Protein 6T4D (pdb70)

Nearest PDB structures (foldseek):
  6t4d-assembly1_A-2  TM=1.005E+00  e=4.559E-39  Plasmodium falciparum
  6t69-assembly1_A-2  TM=9.696E-01  e=1.736E-29  Toxoplasma gondii VEG
  6t68-assembly1_B  TM=9.411E-01  e=2.644E-23  Trypanosoma brucei
  8x2u-assembly1_N  TM=9.219E-01  e=6.593E-15  Mus musculus
  8j07-assembly1_d  TM=7.999E-01  e=2.356E-16  Homo sapiens

Solvent-accessible surface area: 11412 Å² total; per-residue (Å²): 120,98,53,27,114,27,75,139,82,118,57,100,31,62,32,144,3,24,38,66,53,87,108,21,3,45,0,90,3,36,10,55,81,26,75,14,40,35,127,8,36,25,72,68,138,97,48,31,82,0,72,10,75,7,91,73,62,52,8,19,17,96,1,35,9,44,74,98,100,53,31,58,1,68,0,110,20,77,60,64,94,15,36,18,92,5,31,21,43,73,66,189,40,37,76,0,61,0,63,11,102,121,53,82,8,38,20,73,0,29,14,67,82,66,73,41,33,81,6,90,9,83,11,108,96,56,95,4,16,15,117,1,55,21,80,55,102,93,35,22,74,0,51,2,71,18,79,67,67,83,37,34,26,124,7,48,40,39,24,144,151,85,29,26,69,5,49,13,73,2,76,136,57,133,57,68,17,112,2,26,32,38,73,124,100,59,126,109,48,80,0,73,8,67,53,28,126,60,112,123,86,139

Structure (mmCIF, N/CA/C/O backbone):
data_6T4D
#
_entry.id   6T4D
#
_cell.length_a   57.327
_cell.length_b   79.175
_cell.length_c   94.417
_cell.angle_alpha   90.000
_cell.angle_beta   90.000
_cell.angle_gamma   90.000
#
_symmetry.space_group_name_H-M   'C 2 2 21'
#
loop_
_entity.id
_entity.type
_entity.pdbx_description
1 polymer Morn1
2 non-polymer 'ZINC ION'
3 water water
#
loop_
_atom_site.group_PDB
_atom_site.id
_atom_site.type_symbol
_atom_site.label_atom_id
_atom_site.label_alt_id
_atom_site.label_comp_id
_atom_site.label_asym_id
_atom_site.label_entity_id
_atom_site.label_seq_id
_atom_site.pdbx_PDB_ins_code
_atom_site.Cartn_x
_atom_site.Cartn_y
_atom_site.Cartn_z
_atom_site.occupancy
_atom_site.B_iso_or_equiv
_atom_site.auth_seq_id
_atom_site.auth_comp_id
_atom_site.auth_asym_id
_atom_site.auth_atom_id
_atom_site.pdbx_PDB_model_num
ATOM 1 N N . ALA A 1 1 ? -22.29250 58.87341 31.44459 1.000 75.38246 148 ALA A N 1
ATOM 2 C CA . ALA A 1 1 ? -21.76835 58.38401 30.17494 1.000 88.00776 148 ALA A CA 1
ATOM 3 C C . ALA A 1 1 ? -21.49359 59.54456 29.22902 1.000 97.26160 148 ALA A C 1
ATOM 4 O O . ALA A 1 1 ? -22.41022 60.06447 28.59016 1.000 88.37912 148 ALA A O 1
ATOM 6 N N . GLU A 1 2 ? -20.21885 59.92719 29.14302 1.000 102.63782 149 GLU A N 1
ATOM 7 C CA . GLU A 1 2 ? -19.78439 61.12875 28.42704 1.000 102.53144 149 GLU A CA 1
ATOM 8 C C . GLU A 1 2 ? -20.66821 62.32617 28.76574 1.000 93.53524 149 GLU A C 1
ATOM 9 O O . GLU A 1 2 ? -21.10405 63.07783 27.89170 1.000 84.68825 149 GLU A O 1
ATOM 15 N N . THR A 1 3 ? -20.92817 62.50122 30.05857 1.000 102.08586 150 THR A N 1
ATOM 16 C CA . THR A 1 3 ? -21.59883 63.67863 30.57994 1.000 104.71481 150 THR A CA 1
ATOM 17 C C . THR A 1 3 ? -20.56733 64.61685 31.20273 1.000 105.46364 150 THR A C 1
ATOM 18 O O . THR A 1 3 ? -19.36887 64.32921 31.24155 1.000 88.36392 150 THR A O 1
ATOM 22 N N . TYR A 1 4 ? -21.04155 65.75873 31.69530 1.000 103.49218 151 TYR A N 1
ATOM 23 C CA . TYR A 1 4 ? -20.16453 66.72835 32.33860 1.000 84.40580 151 TYR A CA 1
ATOM 24 C C . TYR A 1 4 ? -20.95126 67.47683 33.40236 1.000 100.23800 151 TYR A C 1
ATOM 25 O O . TYR A 1 4 ? -22.03768 67.99398 33.12599 1.000 105.47685 151 TYR A O 1
ATOM 34 N N . GLU A 1 5 ? -20.40120 67.52704 34.61512 1.000 86.62277 152 GLU A N 1
ATOM 35 C CA . GLU A 1 5 ? -21.04246 68.17680 35.75803 1.000 89.00749 152 GLU A CA 1
ATOM 36 C C . GLU A 1 5 ? -20.04383 69.16372 36.35757 1.000 108.97168 152 GLU A C 1
ATOM 37 O O . GLU A 1 5 ? -19.30650 68.83276 37.29057 1.000 95.40037 152 GLU A O 1
ATOM 43 N N . GLY A 1 6 ? -20.02554 70.37456 35.81603 1.000 105.26757 153 GLY A N 1
ATOM 44 C CA . GLY A 1 6 ? -19.12477 71.39401 36.30935 1.000 107.54901 153 GLY A CA 1
ATOM 45 C C . GLY A 1 6 ? -19.50061 72.75764 35.77650 1.000 104.50113 153 GLY A C 1
ATOM 46 O O . GLY A 1 6 ? -20.55934 72.94166 35.17327 1.000 98.31750 153 GLY A O 1
ATOM 47 N N . ASP A 1 7 ? -18.60811 73.71663 36.00770 1.000 99.62389 154 ASP A N 1
ATOM 48 C CA . ASP A 1 7 ? -18.85358 75.08676 35.58327 1.000 108.55033 154 ASP A CA 1
ATOM 49 C C . ASP A 1 7 ? -18.77863 75.20351 34.06363 1.000 108.38094 154 ASP A C 1
ATOM 50 O O . ASP A 1 7 ? -18.06248 74.45549 33.39239 1.000 105.23182 154 ASP A O 1
ATOM 55 N N . TRP A 1 8 ? -19.53311 76.16202 33.52325 1.000 111.33122 155 TRP A N 1
ATOM 56 C CA . TRP A 1 8 ? -19.69570 76.33299 32.08035 1.000 99.35589 155 TRP A CA 1
ATOM 57 C C . TRP A 1 8 ? -19.46164 77.79802 31.70359 1.000 117.57799 155 TRP A C 1
ATOM 58 O O . TRP A 1 8 ? -20.37077 78.50717 31.27430 1.000 124.87070 155 TRP A O 1
ATOM 69 N N . VAL A 1 9 ? -18.21893 78.25402 31.86304 1.000 120.74022 156 VAL A N 1
ATOM 70 C CA . VAL A 1 9 ? -17.88843 79.64686 31.57575 1.000 123.08096 156 VAL A CA 1
ATOM 71 C C . VAL A 1 9 ? -18.02659 79.89936 30.08112 1.000 118.57710 156 VAL A C 1
ATOM 72 O O . VAL A 1 9 ? -17.32200 79.29021 29.26751 1.000 116.47327 156 VAL A O 1
ATOM 76 N N . ASP A 1 10 ? -18.93717 80.80373 29.71548 1.000 130.48251 157 ASP A N 1
ATOM 77 C CA . ASP A 1 10 ? -19.13887 81.21442 28.32345 1.000 132.50745 157 ASP A CA 1
ATOM 78 C C . ASP A 1 10 ? -19.40587 79.99570 27.43780 1.000 132.29346 157 ASP A C 1
ATOM 79 O O . ASP A 1 10 ? -18.84161 79.83736 26.35231 1.000 125.35354 157 ASP A O 1
ATOM 84 N N . GLY A 1 11 ? -20.26969 79.10905 27.93206 1.000 128.96405 158 GLY A N 1
ATOM 85 C CA . GLY A 1 11 ? -20.67763 77.93651 27.18471 1.000 125.49902 158 GLY A CA 1
ATOM 86 C C . GLY A 1 11 ? -19.57259 76.97062 26.82928 1.000 126.74266 158 GLY A C 1
ATOM 87 O O . GLY A 1 11 ? -19.71320 76.21667 25.86319 1.000 127.03745 158 GLY A O 1
ATOM 88 N N . LYS A 1 12 ? -18.46798 76.98010 27.57054 1.000 116.49002 159 LYS A N 1
ATOM 89 C CA . LYS A 1 12 ? -17.39930 76.00981 27.39509 1.000 114.04524 159 LYS A CA 1
ATOM 90 C C . LYS A 1 12 ? -16.94642 75.51200 28.75840 1.000 112.00040 159 LYS A C 1
ATOM 91 O O . LYS A 1 12 ? -16.92578 76.26214 29.73845 1.000 102.62257 159 LYS A O 1
ATOM 97 N N . MET A 1 13 ? -16.58780 74.23087 28.80576 1.000 107.44432 160 MET A N 1
ATOM 98 C CA . MET A 1 13 ? -16.18270 73.57620 30.04263 1.000 97.99042 160 MET A CA 1
ATOM 99 C C . MET A 1 13 ? -14.95511 74.24615 30.64657 1.000 99.69845 160 MET A C 1
ATOM 100 O O . MET A 1 13 ? -13.82278 73.97650 30.23314 1.000 100.46867 160 MET A O 1
ATOM 105 N N . GLN A 1 14 ? -15.17443 75.11768 31.62879 1.000 97.51118 161 GLN A N 1
ATOM 106 C CA . GLN A 1 14 ? -14.10828 75.89107 32.24579 1.000 99.31841 161 GLN A CA 1
ATOM 107 C C . GLN A 1 14 ? -14.34101 75.95209 33.74782 1.000 102.86150 161 GLN A C 1
ATOM 108 O O . GLN A 1 14 ? -15.48306 75.98519 34.21116 1.000 109.29124 161 GLN A O 1
ATOM 114 N N . GLY A 1 15 ? -13.24648 75.95719 34.50541 1.000 90.33672 162 GLY A N 1
ATOM 115 C CA . GLY A 1 15 ? -13.33000 76.05781 35.94875 1.000 90.67616 162 GLY A CA 1
ATOM 116 C C . GLY A 1 15 ? -12.99465 74.76287 36.65737 1.000 101.06535 162 GLY A C 1
ATOM 117 O O . GLY A 1 15 ? -11.81956 74.41836 36.81189 1.000 108.47548 162 GLY A O 1
ATOM 118 N N . ARG A 1 16 ? -14.02116 74.03864 37.09742 1.000 91.64918 163 ARG A N 1
ATOM 119 C CA . ARG A 1 16 ? -13.83254 72.75746 37.76424 1.000 90.35492 163 ARG A CA 1
ATOM 120 C C . ARG A 1 16 ? -15.06633 71.90132 37.53050 1.000 97.80769 163 ARG A C 1
ATOM 121 O O . ARG A 1 16 ? -16.18746 72.33929 37.80520 1.000 112.96633 163 ARG A O 1
ATOM 129 N N . GLY A 1 17 ? -14.85724 70.68959 37.02441 1.000 97.06631 164 GLY A N 1
ATOM 130 C CA . GLY A 1 17 ? -15.96822 69.80182 36.74830 1.000 94.03805 164 GLY A CA 1
ATOM 131 C C . GLY A 1 17 ? -15.51513 68.36021 36.69478 1.000 95.49583 164 GLY A C 1
ATOM 132 O O . GLY A 1 17 ? -14.34219 68.04169 36.90258 1.000 107.44842 164 GLY A O 1
ATOM 133 N N . THR A 1 18 ? -16.47471 67.48487 36.40948 1.000 86.32825 165 THR A N 1
ATOM 134 C CA . THR A 1 18 ? -16.24125 66.05206 36.31593 1.000 83.29216 165 THR A CA 1
ATOM 135 C C . THR A 1 18 ? -16.68218 65.55221 34.94845 1.000 92.41041 165 THR A C 1
ATOM 136 O O . THR A 1 18 ? -17.75387 65.92137 34.45836 1.000 98.37943 165 THR A O 1
ATOM 140 N N . TYR A 1 19 ? -15.85241 64.70994 34.33677 1.000 94.01222 166 TYR A N 1
ATOM 141 C CA . TYR A 1 19 ? -16.12767 64.16076 33.01639 1.000 92.21587 166 TYR A CA 1
ATOM 142 C C . TYR A 1 19 ? -15.95550 62.65195 33.04868 1.000 95.90116 166 TYR A C 1
ATOM 143 O O . TYR A 1 19 ? -14.90281 62.14963 33.45441 1.000 92.59684 166 TYR A O 1
ATOM 152 N N . PHE A 1 20 ? -16.98930 61.94002 32.61995 1.000 86.94698 167 PHE A N 1
ATOM 153 C CA . PHE A 1 20 ? -16.96021 60.49184 32.48838 1.000 82.11711 167 PHE A CA 1
ATOM 154 C C . PHE A 1 20 ? -16.75333 60.16964 31.01646 1.000 80.14140 167 PHE A C 1
ATOM 155 O O . PHE A 1 20 ? -17.40442 60.76543 30.15687 1.000 82.20143 167 PHE A O 1
ATOM 163 N N . PHE A 1 21 ? -15.83268 59.26214 30.72114 1.000 90.21891 168 PHE A N 1
ATOM 164 C CA . PHE A 1 21 ? -15.44968 59.02665 29.33752 1.000 85.74949 168 PHE A CA 1
ATOM 165 C C . PHE A 1 21 ? -16.10624 57.76685 28.78654 1.000 78.70851 168 PHE A C 1
ATOM 166 O O . PHE A 1 21 ? -16.55665 56.88885 29.52690 1.000 83.36574 168 PHE A O 1
ATOM 174 N N . ALA A 1 22 ? -16.15570 57.69862 27.45414 1.000 79.70495 169 ALA A N 1
ATOM 175 C CA . ALA A 1 22 ? -16.87497 56.62322 26.78261 1.000 75.03375 169 ALA A CA 1
ATOM 176 C C . ALA A 1 22 ? -16.18558 55.27639 26.95828 1.000 88.59039 169 ALA A C 1
ATOM 177 O O . ALA A 1 22 ? -16.85418 54.23736 26.94970 1.000 83.08250 169 ALA A O 1
ATOM 179 N N . ASP A 1 23 ? -14.86255 55.26559 27.10928 1.000 87.10497 170 ASP A N 1
ATOM 180 C CA . ASP A 1 23 ? -14.14769 54.02321 27.37154 1.000 90.98186 170 ASP A CA 1
ATOM 181 C C . ASP A 1 23 ? -14.16517 53.63094 28.84411 1.000 86.02143 170 ASP A C 1
ATOM 182 O O . ASP A 1 23 ? -13.64677 52.56334 29.18894 1.000 90.39286 170 ASP A O 1
ATOM 187 N N . GLY A 1 24 ? -14.74014 54.45969 29.71202 1.000 83.97215 171 GLY A N 1
ATOM 188 C CA . GLY A 1 24 ? -14.81124 54.18303 31.13649 1.000 75.35294 171 GLY A CA 1
ATOM 189 C C . GLY A 1 24 ? -13.99671 55.11299 32.01175 1.000 81.05992 171 GLY A C 1
ATOM 190 O O . GLY A 1 24 ? -14.17244 55.09063 33.23879 1.000 72.65118 171 GLY A O 1
ATOM 191 N N . GLY A 1 25 ? -13.11225 55.92998 31.44447 1.000 80.86313 172 GLY A N 1
ATOM 192 C CA . GLY A 1 25 ? -12.31992 56.83287 32.25787 1.000 70.95267 172 GLY A CA 1
ATOM 193 C C . GLY A 1 25 ? -13.15181 57.95680 32.84400 1.000 83.08668 172 GLY A C 1
ATOM 194 O O . GLY A 1 25 ? -14.18707 58.34929 32.30479 1.000 82.98269 172 GLY A O 1
ATOM 195 N N . ILE A 1 26 ? -12.69476 58.47557 33.98420 1.000 65.27237 173 ILE A N 1
ATOM 196 C CA . ILE A 1 26 ? -13.36066 59.57203 34.67965 1.000 74.07534 173 ILE A CA 1
ATOM 197 C C . ILE A 1 26 ? -12.31122 60.59582 35.08911 1.000 75.86919 173 ILE A C 1
ATOM 198 O O . ILE A 1 26 ? -11.29187 60.23672 35.68906 1.000 86.09765 173 ILE A O 1
ATOM 203 N N . TYR A 1 27 ? -12.56412 61.86745 34.78215 1.000 71.96266 174 TYR A N 1
ATOM 204 C CA . TYR A 1 27 ? -11.66655 62.95743 35.14520 1.000 82.27643 174 TYR A CA 1
ATOM 205 C C . TYR A 1 27 ? -12.38901 63.93953 36.05671 1.000 84.50057 174 TYR A C 1
ATOM 206 O O . TYR A 1 27 ? -13.52868 64.32714 35.78050 1.000 87.31710 174 TYR A O 1
ATOM 215 N N . GLU A 1 28 ? -11.71889 64.34606 37.13391 1.000 88.52261 175 GLU A N 1
ATOM 216 C CA . GLU A 1 28 ? -12.25459 65.31248 38.08862 1.000 79.83731 175 GLU A CA 1
ATOM 217 C C . GLU A 1 28 ? -11.15926 66.32175 38.40446 1.000 89.49686 175 GLU A C 1
ATOM 218 O O . GLU A 1 28 ? -10.19127 65.99296 39.09830 1.000 79.16108 175 GLU A O 1
ATOM 224 N N . GLY A 1 29 ? -11.30491 67.53886 37.89843 1.000 72.37466 176 GLY A N 1
ATOM 225 C CA . GLY A 1 29 ? -10.29895 68.55285 38.13969 1.000 84.82319 176 GLY A CA 1
ATOM 226 C C . GLY A 1 29 ? -10.63310 69.85048 37.44277 1.000 87.52288 176 GLY A C 1
ATOM 227 O O . GLY A 1 29 ? -11.79160 70.12229 37.12201 1.000 99.42079 176 GLY A O 1
ATOM 228 N N . ASP A 1 30 ? -9.59588 70.65104 37.20992 1.000 82.40231 177 ASP A N 1
ATOM 229 C CA . ASP A 1 30 ? -9.76063 71.97020 36.62193 1.000 88.51263 177 ASP A CA 1
ATOM 230 C C . ASP A 1 30 ? -9.89100 71.87853 35.10278 1.000 97.27038 177 ASP A C 1
ATOM 231 O O . ASP A 1 30 ? -9.44664 70.91828 34.46717 1.000 89.72990 177 ASP A O 1
ATOM 236 N N . TRP A 1 31 ? -10.50976 72.90624 34.52293 1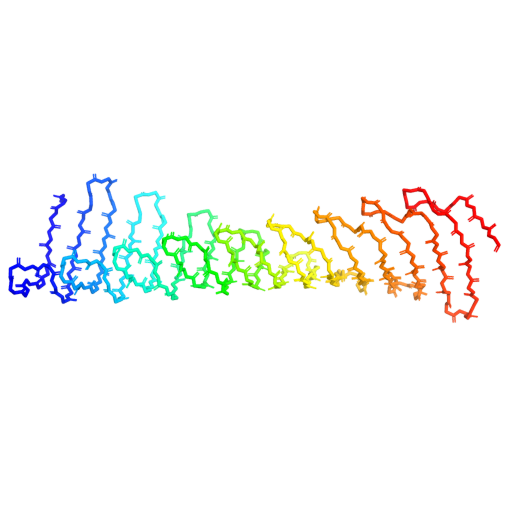.000 88.66352 178 TRP A N 1
ATOM 237 C CA . TRP A 1 31 ? -10.73530 72.98170 33.08682 1.000 96.56859 178 TRP A CA 1
ATOM 238 C C . TRP A 1 31 ? -10.47500 74.39879 32.60173 1.000 91.98489 178 TRP A C 1
ATOM 239 O O . TRP A 1 31 ? -10.77283 75.36616 33.30749 1.000 106.68203 178 TRP A O 1
ATOM 250 N N . VAL A 1 32 ? -9.91918 74.51865 31.39683 1.000 89.32593 179 VAL A N 1
ATOM 251 C CA . VAL A 1 32 ? -9.89461 75.78553 30.67093 1.000 93.23621 179 VAL A CA 1
ATOM 252 C C . VAL A 1 32 ? -10.29313 75.50574 29.22411 1.000 95.50950 179 VAL A C 1
ATOM 253 O O . VAL A 1 32 ? -9.76894 74.58218 28.59647 1.000 82.08987 179 VAL A O 1
ATOM 257 N N . ASP A 1 33 ? -11.26366 76.27071 28.72145 1.000 99.60272 180 ASP A N 1
ATOM 258 C CA . ASP A 1 33 ? -11.68465 76.21879 27.31831 1.000 98.90696 180 ASP A CA 1
ATOM 259 C C . ASP A 1 33 ? -11.94209 74.78633 26.85141 1.000 85.23594 180 ASP A C 1
ATOM 260 O O . ASP A 1 33 ? -11.44453 74.34358 25.81428 1.000 85.49846 180 ASP A O 1
ATOM 265 N N . GLY A 1 34 ? -12.72292 74.05009 27.63830 1.000 93.07919 181 GLY A N 1
ATOM 266 C CA . GLY A 1 34 ? -12.99716 72.66330 27.33147 1.000 88.23499 181 GLY A CA 1
ATOM 267 C C . GLY A 1 34 ? -11.80859 71.73330 27.41395 1.000 95.83028 181 GLY A C 1
ATOM 268 O O . GLY A 1 34 ? -11.96937 70.53384 27.16882 1.000 74.61938 181 GLY A O 1
ATOM 269 N N . LYS A 1 35 ? -10.62600 72.23781 27.74803 1.000 84.91181 182 LYS A N 1
ATOM 270 C CA . LYS A 1 35 ? -9.42829 71.42440 27.87958 1.000 85.33555 182 LYS A CA 1
ATOM 271 C C . LYS A 1 35 ? -9.26407 70.97923 29.32800 1.000 74.37339 182 LYS A C 1
ATOM 272 O O . LYS A 1 35 ? -9.75884 71.62492 30.25505 1.000 88.01393 182 LYS A O 1
ATOM 278 N N . MET A 1 36 ? -8.56437 69.86407 29.51578 1.000 84.32793 183 MET A N 1
ATOM 279 C CA . MET A 1 36 ? -8.14919 69.44402 30.85266 1.000 81.07986 183 MET A CA 1
ATOM 280 C C . MET A 1 36 ? -6.83219 70.14084 31.16764 1.000 82.53098 183 MET A C 1
ATOM 281 O O . MET A 1 36 ? -5.77523 69.75816 30.66083 1.000 85.02264 183 MET A O 1
ATOM 286 N N . GLU A 1 37 ? -6.89427 71.18158 31.99615 1.000 81.59893 184 GLU A N 1
ATOM 287 C CA . GLU A 1 37 ? -5.71332 71.93707 32.38532 1.000 76.89140 184 GLU A CA 1
ATOM 288 C C . GLU A 1 37 ? -5.77106 72.21853 33.87877 1.000 80.71114 184 GLU A C 1
ATOM 289 O O . GLU A 1 37 ? -6.83020 72.14437 34.50493 1.000 87.32623 184 GLU A O 1
ATOM 295 N N . GLY A 1 38 ? -4.62282 72.54472 34.43896 1.000 90.74442 185 GLY A N 1
ATOM 296 C CA . GLY A 1 38 ? -4.51379 72.79593 35.87337 1.000 77.34243 185 GLY A CA 1
ATOM 297 C C . GLY A 1 38 ? -4.16686 71.52041 36.63154 1.000 86.04879 185 GLY A C 1
ATOM 298 O O . GLY A 1 38 ? -3.09387 70.95773 36.43356 1.000 83.22365 185 GLY A O 1
ATOM 299 N N . LYS A 1 39 ? -5.07967 71.07618 37.49167 1.000 76.16935 186 LYS A N 1
ATOM 300 C CA . LYS A 1 39 ? -4.90101 69.85857 38.26680 1.000 71.27850 186 LYS A CA 1
ATOM 301 C C . LYS A 1 39 ? -6.16582 69.01782 38.18193 1.000 77.67172 186 LYS A C 1
ATOM 302 O O . LYS A 1 39 ? -7.25941 69.53038 37.93201 1.000 92.36816 186 LYS A O 1
ATOM 308 N N . GLY A 1 40 ? -6.00843 67.71668 38.39105 1.000 66.13380 187 GLY A N 1
ATOM 309 C CA . GLY A 1 40 ? -7.14949 66.82214 38.32145 1.000 76.99501 187 GLY A CA 1
ATOM 310 C C . GLY A 1 40 ? -6.73446 65.38716 38.55409 1.000 63.96301 187 GLY A C 1
ATOM 311 O O . GLY A 1 40 ? -5.54612 65.04776 38.56615 1.000 61.10258 187 GLY A O 1
ATOM 312 N N . VAL A 1 41 ? -7.74816 64.54395 38.73426 1.000 62.87628 188 VAL A N 1
ATOM 313 C CA . VAL A 1 41 ? -7.57769 63.11622 38.97089 1.000 68.76101 188 VAL A CA 1
ATOM 314 C C . VAL A 1 41 ? -8.27418 62.36126 37.84845 1.000 77.72213 188 VAL A C 1
ATOM 315 O O . VAL A 1 41 ? -9.44903 62.61639 37.55951 1.000 85.75783 188 VAL A O 1
ATOM 319 N N . TYR A 1 42 ? -7.55296 61.43900 37.21726 1.000 80.05209 189 TYR A N 1
ATOM 320 C CA . TYR A 1 42 ? -8.10589 60.58431 36.17410 1.000 72.55193 189 TYR A CA 1
ATOM 321 C C . TYR A 1 42 ? -8.09568 59.14315 36.66350 1.000 69.70592 189 TYR A C 1
ATOM 322 O O . TYR A 1 42 ? -7.03290 58.59931 36.98292 1.000 70.99432 189 TYR A O 1
ATOM 331 N N . LYS A 1 43 ? -9.27454 58.53066 36.71945 1.000 75.49243 190 LYS A N 1
ATOM 332 C CA . LYS A 1 43 ? -9.41931 57.13244 37.10601 1.000 80.35517 190 LYS A CA 1
ATOM 333 C C . LYS A 1 43 ? -9.59046 56.30060 35.84025 1.000 74.70774 190 LYS A C 1
ATOM 334 O O . LYS A 1 43 ? -10.61415 56.40184 35.15620 1.000 79.19838 190 LYS A O 1
ATOM 340 N N . TYR A 1 44 ? -8.58505 55.48939 35.52522 1.000 69.40329 191 TYR A N 1
ATOM 341 C CA . TYR A 1 44 ? -8.67701 54.60204 34.37822 1.000 77.67427 191 TYR A CA 1
ATOM 342 C C . TYR A 1 44 ? -9.62741 53.44736 34.67813 1.000 73.56016 191 TYR A C 1
ATOM 343 O O . TYR A 1 44 ? -9.85305 53.07537 35.83320 1.000 86.73732 191 TYR A O 1
ATOM 352 N N . LEU A 1 45 ? -10.19075 52.87365 33.61274 1.000 74.14077 192 LEU A N 1
ATOM 353 C CA . LEU A 1 45 ? -11.07698 51.72970 33.79583 1.000 87.42191 192 LEU A CA 1
ATOM 354 C C . LEU A 1 45 ? -10.30389 50.48494 34.21209 1.000 82.14854 192 LEU A C 1
ATOM 355 O O . LEU A 1 45 ? -10.86028 49.60844 34.88370 1.000 90.02636 192 LEU A O 1
ATOM 360 N N . ASN A 1 46 ? -9.02650 50.39256 33.84301 1.000 82.14850 193 ASN A N 1
ATOM 361 C CA . ASN A 1 46 ? -8.21716 49.24022 34.21851 1.000 80.31758 193 ASN A CA 1
ATOM 362 C C . ASN A 1 46 ? -7.75676 49.27971 35.67123 1.000 73.18234 193 ASN A C 1
ATOM 363 O O . ASN A 1 46 ? -7.11515 48.32598 36.12267 1.000 83.83324 193 ASN A O 1
ATOM 368 N N . GLY A 1 47 ? -8.07895 50.33648 36.41561 1.000 76.41215 194 GLY A N 1
ATOM 369 C CA . GLY A 1 47 ? -7.68062 50.46648 37.80370 1.000 65.43327 194 GLY A CA 1
ATOM 370 C C . GLY A 1 47 ? -6.57295 51.46655 38.04910 1.000 74.57074 194 GLY A C 1
ATOM 371 O O . GLY A 1 47 ? -6.33148 51.82475 39.20980 1.000 57.05462 194 GLY A O 1
ATOM 372 N N . ASN A 1 48 ? -5.88855 51.92388 37.00439 1.000 73.26052 195 ASN A N 1
ATOM 373 C CA . ASN A 1 48 ? -4.85472 52.93296 37.17399 1.000 72.76085 195 ASN A CA 1
ATOM 374 C C . ASN A 1 48 ? -5.47208 54.25801 37.60653 1.000 80.71796 195 ASN A C 1
ATOM 375 O O . ASN A 1 48 ? -6.61516 54.57875 37.26900 1.000 81.27228 195 ASN A O 1
ATOM 380 N N . LYS A 1 49 ? -4.69997 55.03066 38.36643 1.000 59.95105 196 LYS A N 1
ATOM 381 C CA . LYS A 1 49 ? -5.17727 56.28472 38.93147 1.000 62.72458 196 LYS A CA 1
ATOM 382 C C . LYS A 1 49 ? -4.07383 57.32606 38.84507 1.000 77.32245 196 LYS A C 1
ATOM 383 O O . LYS A 1 49 ? -2.95300 57.08412 39.30257 1.000 76.97449 196 LYS A O 1
ATOM 389 N N . TYR A 1 50 ? -4.39230 58.47803 38.26032 1.000 64.07842 197 TYR A N 1
ATOM 390 C CA . TYR A 1 50 ? -3.45131 59.57960 38.12383 1.000 62.97310 197 TYR A CA 1
ATOM 391 C C . TYR A 1 50 ? -3.94927 60.78637 38.90456 1.000 67.88392 197 TYR A C 1
ATOM 392 O O . TYR A 1 50 ? -5.14322 61.09995 38.88579 1.000 67.48267 197 TYR A O 1
ATOM 401 N N . GLU A 1 51 ? -3.02502 61.45842 39.59007 1.000 58.76460 198 GLU A N 1
ATOM 402 C CA . GLU A 1 51 ? -3.30281 62.72046 40.26899 1.000 61.46301 198 GLU A CA 1
ATOM 403 C C . GLU A 1 51 ? -2.13242 63.65648 40.02047 1.000 67.23384 198 GLU A C 1
ATOM 404 O O . GLU A 1 51 ? -1.01344 63.37376 40.45822 1.000 67.99504 198 GLU A O 1
ATOM 410 N N . GLY A 1 52 ? -2.38133 64.76397 39.32742 1.000 60.70074 199 GLY A N 1
ATOM 411 C CA . GLY A 1 52 ? -1.32297 65.73126 39.10782 1.000 55.67363 199 GLY A CA 1
ATOM 412 C C . GLY A 1 52 ? -1.72966 66.79093 38.10440 1.000 62.17441 199 GLY A C 1
ATOM 413 O O . GLY A 1 52 ? -2.91502 67.04118 37.88469 1.000 75.79337 199 GLY A O 1
ATOM 414 N N . GLU A 1 53 ? -0.71594 67.40217 37.50005 1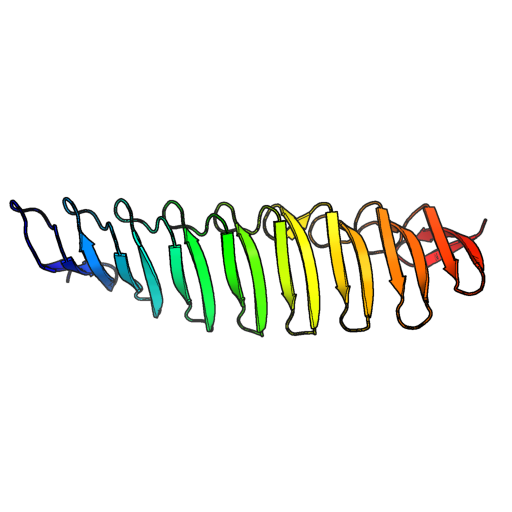.000 76.90161 200 GLU A N 1
ATOM 415 C CA . GLU A 1 53 ? -0.90063 68.52023 36.58985 1.000 73.34594 200 GLU A CA 1
ATOM 416 C C . GLU A 1 53 ? -1.45596 68.05658 35.24746 1.000 84.44947 200 GLU A C 1
ATOM 417 O O . GLU A 1 53 ? -1.30251 66.89957 34.85034 1.000 73.29414 200 GLU A O 1
ATOM 423 N N . TRP A 1 54 ? -2.10524 68.98153 34.54600 1.000 77.51386 201 TRP A N 1
ATOM 424 C CA . TRP A 1 54 ? -2.61015 68.73390 33.20433 1.000 73.58556 201 TRP A CA 1
ATOM 425 C C . TRP A 1 54 ? -2.43560 69.98912 32.36254 1.000 66.68964 201 TRP A C 1
ATOM 426 O O . TRP A 1 54 ? -2.58970 71.11047 32.85393 1.000 77.51251 201 TRP A O 1
ATOM 437 N N . ILE A 1 55 ? -2.10566 69.78739 31.08601 1.000 65.61027 202 ILE A N 1
ATOM 438 C CA . ILE A 1 55 ? -2.06671 70.85346 30.08768 1.000 68.94866 202 ILE A CA 1
ATOM 439 C C . ILE A 1 55 ? -2.59328 70.28124 28.78062 1.000 81.78666 202 ILE A C 1
ATOM 440 O O . ILE A 1 55 ? -2.02689 69.31550 28.25360 1.000 71.40227 202 ILE A O 1
ATOM 445 N N . ASN A 1 56 ? -3.66903 70.86906 28.25566 1.000 79.59166 203 ASN A N 1
ATOM 446 C CA . ASN A 1 56 ? -4.21514 70.51172 26.94661 1.000 72.23211 203 ASN A CA 1
ATOM 447 C C . ASN A 1 56 ? -4.57732 69.02428 26.88788 1.000 77.61756 203 ASN A C 1
ATOM 448 O O . ASN A 1 56 ? -4.09933 68.26738 26.03889 1.000 72.98469 203 ASN A O 1
ATOM 453 N N . ASP A 1 57 ? -5.43239 68.61714 27.82715 1.000 57.50909 204 ASP A N 1
ATOM 454 C CA . ASP A 1 57 ? -5.97436 67.26033 27.90358 1.000 73.24611 204 ASP A CA 1
ATOM 455 C C . ASP A 1 57 ? -4.89264 66.20197 28.09956 1.000 67.48316 204 ASP A C 1
ATOM 456 O O . ASP A 1 57 ? -5.10198 65.03141 27.76417 1.000 66.66641 204 ASP A O 1
ATOM 461 N N . MET A 1 58 ? -3.73597 66.57707 28.64200 1.000 60.42149 205 MET A N 1
ATOM 462 C CA . MET A 1 58 ? -2.63538 65.63489 28.78096 1.000 65.56262 205 MET A CA 1
ATOM 463 C C . MET A 1 58 ? -1.85368 65.93043 30.05067 1.000 60.03675 205 MET A C 1
ATOM 464 O O . MET A 1 58 ? -1.77259 67.07766 30.49802 1.000 62.61788 205 MET A O 1
ATOM 469 N N . LYS A 1 59 ? -1.26707 64.87674 30.61741 1.000 71.08120 206 LYS A N 1
ATOM 470 C CA . LYS A 1 59 ? -0.40761 65.00839 31.78628 1.000 65.33217 206 LYS A CA 1
ATOM 471 C C . LYS A 1 59 ? 0.84316 65.80766 31.44161 1.000 53.50609 206 LYS A C 1
ATOM 472 O O . LYS A 1 59 ? 1.69227 65.34481 30.67322 1.000 70.15066 206 LYS A O 1
ATOM 478 N N . ASN A 1 60 ? 0.95528 67.01340 31.99678 1.000 60.93400 207 ASN A N 1
ATOM 479 C CA . ASN A 1 60 ? 2.10872 67.88119 31.78201 1.000 61.50093 207 ASN A CA 1
ATOM 480 C C . ASN A 1 60 ? 2.44305 68.55847 33.09931 1.000 80.09948 207 ASN A C 1
ATOM 481 O O . ASN A 1 60 ? 1.64027 69.34164 33.61320 1.000 79.46101 207 ASN A O 1
ATOM 486 N N . GLY A 1 61 ? 3.62270 68.27566 33.62744 1.000 73.71242 208 GLY A N 1
ATOM 487 C CA . GLY A 1 61 ? 4.01199 68.72530 34.94272 1.000 81.87223 208 GLY A CA 1
ATOM 488 C C . GLY A 1 61 ? 4.13934 67.56701 35.91287 1.000 74.24637 208 GLY A C 1
ATOM 489 O O . GLY A 1 61 ? 4.31346 66.40866 35.52944 1.000 70.49850 208 GLY A O 1
ATOM 490 N N . TYR A 1 62 ? 4.03465 67.89405 37.19678 1.000 71.63651 209 TYR A N 1
ATOM 491 C CA . TYR A 1 62 ? 4.18696 66.88093 38.23035 1.000 64.63149 209 TYR A CA 1
ATOM 492 C C . TYR A 1 62 ? 2.87605 66.14281 38.46262 1.000 62.56590 209 TYR A C 1
ATOM 493 O O . TYR A 1 62 ? 1.79601 66.74029 38.45338 1.000 69.35465 209 TYR A O 1
ATOM 502 N N . GLY A 1 63 ? 2.98137 64.83649 38.67619 1.000 63.34991 210 GLY A N 1
ATOM 503 C CA . GLY A 1 63 ? 1.81673 64.01635 38.94457 1.000 44.23093 210 GLY A CA 1
ATOM 504 C C . GLY A 1 63 ? 2.22547 62.62335 39.34413 1.000 58.55905 210 GLY A C 1
ATOM 505 O O . GLY A 1 63 ? 3.35838 62.18777 39.09737 1.000 61.91930 210 GLY A O 1
ATOM 506 N N . THR A 1 64 ? 1.28688 61.91480 39.96890 1.000 49.64748 211 THR A N 1
ATOM 507 C CA . THR A 1 64 ? 1.51411 60.56581 40.46184 1.000 54.77358 211 THR A CA 1
ATOM 508 C C . THR A 1 64 ? 0.59018 59.58613 39.75354 1.000 63.58386 211 THR A C 1
ATOM 509 O O . THR A 1 64 ? -0.56981 59.90291 39.47389 1.000 60.42619 211 THR A O 1
ATOM 513 N N . LEU A 1 65 ? 1.10961 58.39377 39.46996 1.000 65.20235 212 LEU A N 1
ATOM 514 C CA . LEU A 1 65 ? 0.34274 57.32067 38.84485 1.000 65.40614 212 LEU A CA 1
ATOM 515 C C . LEU A 1 65 ? 0.37311 56.11944 39.77984 1.000 73.10145 212 LEU A C 1
ATOM 516 O O . LEU A 1 65 ? 1.42932 55.51002 39.97932 1.000 70.24355 212 LEU A O 1
ATOM 521 N N . ALA A 1 66 ? -0.78130 55.78129 40.34888 1.000 72.84562 213 ALA A N 1
ATOM 522 C CA . ALA A 1 66 ? -0.93126 54.57399 41.15347 1.000 64.02718 213 ALA A CA 1
ATOM 523 C C . ALA A 1 66 ? -1.32422 53.43124 40.22482 1.000 69.38927 213 ALA A C 1
ATOM 524 O O . ALA A 1 66 ? -2.44072 53.40705 39.69604 1.000 80.85943 213 ALA A O 1
ATOM 526 N N . TYR A 1 67 ? -0.40645 52.49131 40.01895 1.000 65.59027 214 TYR A N 1
ATOM 527 C CA . TYR A 1 67 ? -0.65387 51.38276 39.11292 1.000 84.17402 214 TYR A CA 1
ATOM 528 C C . TYR A 1 67 ? -1.46299 50.28762 39.80633 1.000 89.47015 214 TYR A C 1
ATOM 529 O O . TYR A 1 67 ? -1.62272 50.26691 41.02998 1.000 83.34383 214 TYR A O 1
ATOM 538 N N . VAL A 1 68 ? -1.97458 49.36029 38.99510 1.000 100.92616 215 VAL A N 1
ATOM 539 C CA . VAL A 1 68 ? -2.77097 48.25678 39.52410 1.000 102.72668 215 VAL A CA 1
ATOM 540 C C . VAL A 1 68 ? -1.87786 47.24196 40.22682 1.000 99.82336 215 VAL A C 1
ATOM 541 O O . VAL A 1 68 ? -2.14970 46.82887 41.36040 1.000 100.56907 215 VAL A O 1
ATOM 545 N N . ASN A 1 69 ? -0.79416 46.83083 39.56474 1.000 85.38364 216 ASN A N 1
ATOM 546 C CA . ASN A 1 69 ? 0.07656 45.77631 40.07140 1.000 87.77432 216 ASN A CA 1
ATOM 547 C C . ASN A 1 69 ? 0.79863 46.15475 41.35906 1.000 101.46720 216 ASN A C 1
ATOM 548 O O . ASN A 1 69 ? 1.43033 45.28506 41.96879 1.000 92.42361 216 ASN A O 1
ATOM 553 N N . GLY A 1 70 ? 0.72387 47.41220 41.78703 1.000 97.31086 217 GLY A N 1
ATOM 554 C CA . GLY A 1 70 ? 1.36701 47.87364 43.00314 1.000 87.18408 217 GLY A CA 1
ATOM 555 C C . GLY A 1 70 ? 2.41723 48.94217 42.78941 1.000 93.14358 217 GLY A C 1
ATOM 556 O O . GLY A 1 70 ? 2.82278 49.59938 43.75945 1.000 78.66212 217 GLY A O 1
ATOM 557 N N . GLU A 1 71 ? 2.87364 49.14104 41.55578 1.000 88.35287 218 GLU A N 1
ATOM 558 C CA . GLU A 1 71 ? 3.87489 50.15836 41.28238 1.000 71.84255 218 GLU A CA 1
ATOM 559 C C . GLU A 1 71 ? 3.28045 51.55538 41.43577 1.000 69.05082 218 GLU A C 1
ATOM 560 O O . GLU A 1 71 ? 2.06202 51.75147 41.41909 1.000 82.57631 218 GLU A O 1
ATOM 566 N N . LEU A 1 72 ? 4.16717 52.53634 41.58466 1.000 59.18480 219 LEU A N 1
ATOM 567 C CA . LEU A 1 72 ? 3.75834 53.92689 41.72382 1.000 66.59848 219 LEU A CA 1
ATOM 568 C C . LEU A 1 72 ? 4.84144 54.82026 41.14146 1.000 62.64399 219 LEU A C 1
ATOM 569 O O . LEU A 1 72 ? 6.02157 54.65938 41.46621 1.000 64.58035 219 LEU A O 1
ATOM 574 N N . TYR A 1 73 ? 4.43959 55.74835 40.27897 1.000 64.35005 220 TYR A N 1
ATOM 575 C CA . TYR A 1 73 ? 5.33842 56.74839 39.72160 1.000 56.17938 220 TYR A CA 1
ATOM 576 C C . TYR A 1 73 ? 5.03902 58.09575 40.36060 1.000 61.87451 220 TYR A C 1
ATOM 577 O O . TYR A 1 73 ? 3.87230 58.47879 40.49221 1.000 64.35207 220 TYR A O 1
ATOM 586 N N . GLU A 1 74 ? 6.09079 58.80481 40.76201 1.000 51.58063 221 GLU A N 1
ATOM 587 C CA . GLU A 1 74 ? 5.97884 60.15480 41.31171 1.000 59.10375 221 GLU A CA 1
ATOM 588 C C . GLU A 1 74 ? 7.02184 61.01235 40.60440 1.000 63.82596 221 GLU A C 1
ATOM 589 O O . GLU A 1 74 ? 8.21440 60.92686 40.91227 1.000 66.56258 221 GLU A O 1
ATOM 595 N N . GLY A 1 75 ? 6.57933 61.82692 39.65670 1.000 62.48406 222 GLY A N 1
ATOM 596 C CA . GLY A 1 75 ? 7.51033 62.64394 38.90765 1.000 60.41781 222 GLY A CA 1
ATOM 597 C C . GLY A 1 75 ? 6.80378 63.49732 37.88289 1.000 63.17189 222 GLY A C 1
ATOM 598 O O . GLY A 1 75 ? 5.60243 63.75352 37.98369 1.000 64.61964 222 GLY A O 1
ATOM 599 N N . TYR A 1 76 ? 7.56807 63.93015 36.88639 1.000 74.93585 223 TYR A N 1
ATOM 600 C CA . TYR A 1 76 ? 7.08926 64.86977 35.88604 1.000 78.46050 223 TYR A CA 1
ATOM 601 C C . TYR A 1 76 ? 6.65614 64.14680 34.61664 1.000 72.70303 223 TYR A C 1
ATOM 602 O O . TYR A 1 76 ? 7.11101 63.03921 34.31851 1.000 58.68729 223 TYR A O 1
ATOM 611 N N . TRP A 1 77 ? 5.76011 64.79213 33.87364 1.000 72.52389 224 TRP A N 1
ATOM 612 C CA . TRP A 1 77 ? 5.17456 64.22919 32.66810 1.000 60.29921 224 TRP A CA 1
ATOM 613 C C . TRP A 1 77 ? 5.22666 65.25167 31.54347 1.000 57.78481 224 TRP A C 1
ATOM 614 O O . TRP A 1 77 ? 5.14802 66.46107 31.77597 1.000 71.83735 224 TRP A O 1
ATOM 625 N N . LYS A 1 78 ? 5.35312 64.75085 30.31749 1.000 65.88322 225 LYS A N 1
ATOM 626 C CA . LYS A 1 78 ? 5.23467 65.57642 29.12385 1.000 70.95886 225 LYS A CA 1
ATOM 627 C C . LYS A 1 78 ? 4.43201 64.81141 28.08543 1.000 66.25155 225 LYS A C 1
ATOM 628 O O . LYS A 1 78 ? 4.79728 63.68927 27.72545 1.000 60.23971 225 LYS A O 1
ATOM 634 N N . ASN A 1 79 ? 3.34132 65.41675 27.61658 1.000 75.31181 226 ASN A N 1
ATOM 635 C CA . ASN A 1 79 ? 2.48936 64.82914 26.58290 1.000 58.93912 226 ASN A CA 1
ATOM 636 C C . ASN A 1 79 ? 2.04691 63.41652 26.96279 1.000 49.27981 226 ASN A C 1
ATOM 637 O O . ASN A 1 79 ? 2.24115 62.45429 26.21709 1.000 60.97955 226 ASN A O 1
ATOM 642 N N . ASP A 1 80 ? 1.46454 63.29621 28.15586 1.000 57.28148 227 ASP A N 1
ATOM 643 C CA . ASP A 1 80 ? 0.82207 62.08192 28.65471 1.000 56.19309 227 ASP A CA 1
ATOM 644 C C . ASP A 1 80 ? 1.79117 60.93970 28.93477 1.000 59.82083 227 ASP A C 1
ATOM 645 O O . ASP A 1 80 ? 1.34274 59.82842 29.24456 1.000 65.64334 227 ASP A O 1
ATOM 650 N N . LYS A 1 81 ? 3.10040 61.16230 28.84040 1.000 60.37420 228 LYS A N 1
ATOM 651 C CA . LYS A 1 81 ? 4.06332 60.10211 29.09925 1.000 65.46044 228 LYS A CA 1
ATOM 652 C C . LYS A 1 81 ? 5.09914 60.55774 30.11506 1.000 65.46861 228 LYS A C 1
ATOM 653 O O . LYS A 1 81 ? 5.39283 61.75010 30.24381 1.000 56.62427 228 LYS A O 1
ATOM 659 N N . VAL A 1 82 ? 5.64042 59.57982 30.84043 1.000 59.12197 229 VAL A N 1
ATOM 660 C CA . VAL A 1 82 ? 6.72715 59.78279 31.79059 1.000 57.04721 229 VAL A CA 1
ATOM 661 C C . VAL A 1 82 ? 7.85823 60.53808 31.10633 1.000 62.25586 229 VAL A C 1
ATOM 662 O O . VAL A 1 82 ? 8.37899 60.09628 30.07670 1.000 61.67296 229 VAL A O 1
ATOM 666 N N . HIS A 1 83 ? 8.24140 61.68401 31.66361 1.000 57.99774 230 HIS A N 1
ATOM 667 C CA . HIS A 1 83 ? 9.25639 62.52593 31.03342 1.000 65.76065 230 HIS A CA 1
ATOM 668 C C . HIS A 1 83 ? 9.82880 63.47380 32.07361 1.000 59.30185 230 HIS A C 1
ATOM 669 O O . HIS A 1 83 ? 9.07961 64.23203 32.69713 1.000 68.90232 230 HIS A O 1
ATOM 676 N N . GLY A 1 84 ? 11.14204 63.44189 32.25397 1.000 66.13272 231 GLY A N 1
ATOM 677 C CA . GLY A 1 84 ? 11.80587 64.31049 33.20325 1.000 66.14348 231 GLY A CA 1
ATOM 678 C C . GLY 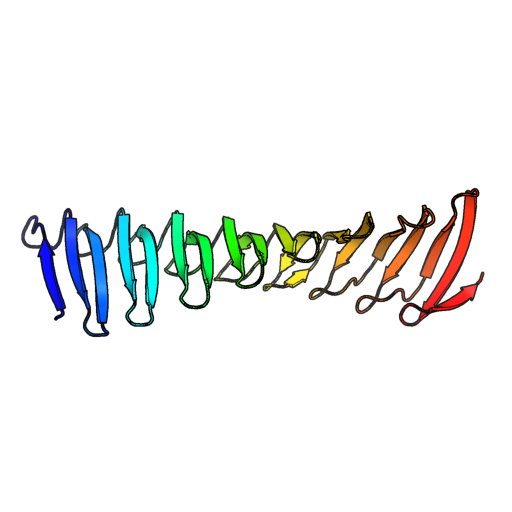A 1 84 ? 12.24799 63.58163 34.45493 1.000 70.00172 231 GLY A C 1
ATOM 679 O O . GLY 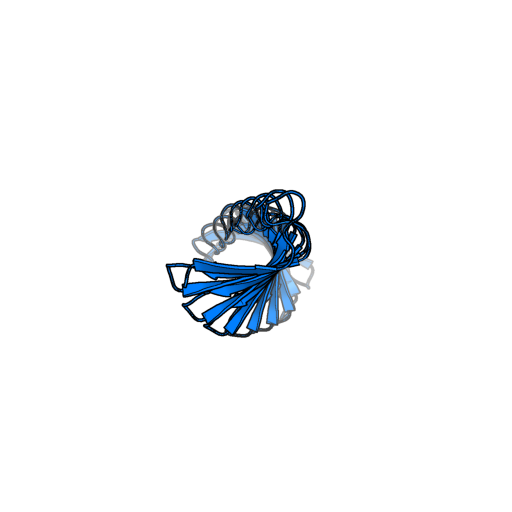A 1 84 ? 12.42796 62.36132 34.48158 1.000 66.21002 231 GLY A O 1
ATOM 680 N N . LYS A 1 85 ? 12.42869 64.36117 35.51803 1.000 63.20922 232 LYS A N 1
ATOM 681 C CA . LYS A 1 85 ? 12.84032 63.81510 36.80495 1.000 65.70542 232 LYS A CA 1
ATOM 682 C C . LYS A 1 85 ? 11.64435 63.16295 37.48888 1.000 62.23032 232 LYS A C 1
ATOM 683 O O . LYS A 1 85 ? 10.61647 63.81295 37.70856 1.000 64.88960 232 LYS A O 1
ATOM 689 N N . GLY A 1 86 ? 11.77806 61.88347 37.82877 1.000 54.05580 233 GLY A N 1
ATOM 690 C CA . GLY A 1 86 ? 10.68864 61.16075 38.45257 1.000 53.19368 233 GLY A CA 1
ATOM 691 C C . GLY A 1 86 ? 11.18756 59.96546 39.23819 1.000 57.31362 233 GLY A C 1
ATOM 692 O O . GLY A 1 86 ? 12.28496 59.45695 39.00190 1.000 65.05419 233 GLY A O 1
ATOM 693 N N . THR A 1 87 ? 10.35245 59.52847 40.17599 1.000 53.60534 234 THR A N 1
ATOM 694 C CA . THR A 1 87 ? 10.64288 58.38474 41.03276 1.000 65.07379 234 THR A CA 1
ATOM 695 C C . THR A 1 87 ? 9.63015 57.28359 40.75216 1.000 57.98924 234 THR A C 1
ATOM 696 O O . THR A 1 87 ? 8.42471 57.54573 40.69358 1.000 56.27256 234 THR A O 1
ATOM 700 N N . LEU A 1 88 ? 10.11824 56.05508 40.58164 1.000 60.47512 235 LEU A N 1
ATOM 701 C CA . LEU A 1 88 ? 9.26967 54.90664 40.28068 1.000 50.44166 235 LEU A CA 1
ATOM 702 C C . LEU A 1 88 ? 9.54889 53.80090 41.28702 1.000 62.68732 235 LEU A C 1
ATOM 703 O O . LEU A 1 88 ? 10.68062 53.31394 41.37815 1.000 59.05874 235 LEU A O 1
ATOM 708 N N . THR A 1 89 ? 8.52151 53.40372 42.03767 1.000 52.25192 236 THR A N 1
ATOM 709 C CA . THR A 1 89 ? 8.62627 52.34414 43.03669 1.000 62.81382 236 THR A CA 1
ATOM 710 C C . THR A 1 89 ? 8.10314 51.04870 42.42464 1.000 62.14076 236 THR A C 1
ATOM 711 O O . THR A 1 89 ? 6.91917 50.95037 42.08730 1.000 68.55343 236 THR A O 1
ATOM 715 N N . TYR A 1 90 ? 8.98136 50.05820 42.28288 1.000 73.56302 237 TYR A N 1
ATOM 716 C CA . TYR A 1 90 ? 8.59321 48.81121 41.64180 1.000 73.88627 237 TYR A CA 1
ATOM 717 C C . TYR A 1 90 ? 7.81583 47.91874 42.60380 1.000 76.84879 237 TYR A C 1
ATOM 718 O O . TYR A 1 90 ? 7.76750 48.15148 43.81457 1.000 71.36186 237 TYR A O 1
ATOM 727 N N . SER A 1 91 ? 7.20548 46.87151 42.04243 1.000 84.80075 238 SER A N 1
ATOM 728 C CA . SER A 1 91 ? 6.32071 46.02131 42.83610 1.000 91.24616 238 SER A CA 1
ATOM 729 C C . SER A 1 91 ? 7.04019 45.36118 44.00737 1.000 88.00967 238 SER A C 1
ATOM 730 O O . SER A 1 91 ? 6.49146 45.30882 45.11493 1.000 92.79893 238 SER A O 1
ATOM 733 N N . LYS A 1 92 ? 8.26040 44.86747 43.79347 1.000 95.75618 239 LYS A N 1
ATOM 734 C CA . LYS A 1 92 ? 8.91836 44.05918 44.81130 1.000 99.40833 239 LYS A CA 1
ATOM 735 C C . LYS A 1 92 ? 9.72764 44.87402 45.81292 1.000 89.05083 239 LYS A C 1
ATOM 736 O O . LYS A 1 92 ? 10.16138 44.31096 46.82275 1.000 7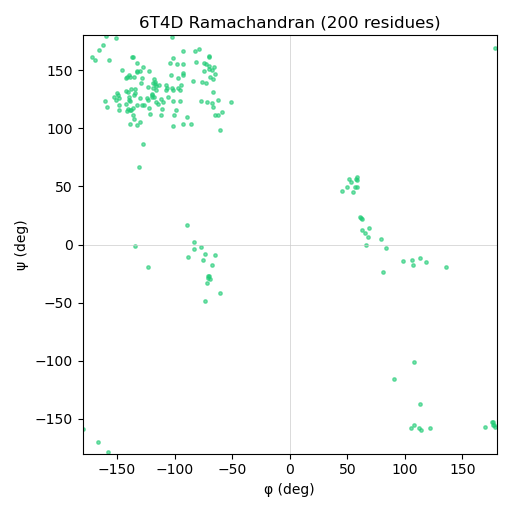8.44535 239 LYS A O 1
ATOM 742 N N . GLY A 1 93 ? 9.95371 46.16366 45.56629 1.000 91.12037 240 GLY A N 1
ATOM 743 C CA . GLY A 1 93 ? 10.71925 46.97879 46.49232 1.000 70.31843 240 GLY A CA 1
ATOM 744 C C . GLY A 1 93 ? 11.74098 47.87062 45.81604 1.000 70.70166 240 GLY A C 1
ATOM 745 O O . GLY A 1 93 ? 12.20528 48.85504 46.40105 1.000 68.93778 240 GLY A O 1
ATOM 746 N N . ASP A 1 94 ? 12.10310 47.53128 44.58158 1.000 63.10561 241 ASP A N 1
ATOM 747 C CA . ASP A 1 94 ? 13.06736 48.33269 43.84301 1.000 65.11252 241 ASP A CA 1
ATOM 748 C C . ASP A 1 94 ? 12.49907 49.71774 43.55830 1.000 78.03111 241 ASP A C 1
ATOM 749 O O . ASP A 1 94 ? 11.29297 49.89304 43.36464 1.000 75.85727 241 ASP A O 1
ATOM 754 N N . LYS A 1 95 ? 13.38401 50.71144 43.53790 1.000 62.19563 242 LYS A N 1
ATOM 755 C CA . LYS A 1 95 ? 12.98333 52.09009 43.29655 1.000 66.13175 242 LYS A CA 1
ATOM 756 C C . LYS A 1 95 ? 14.02877 52.78741 42.44221 1.000 70.64119 242 LYS A C 1
ATOM 757 O O . LYS A 1 95 ? 15.22586 52.70833 42.73260 1.000 61.33236 242 LYS A O 1
ATOM 763 N N . TYR A 1 96 ? 13.57185 53.46959 41.39625 1.000 68.28736 243 TYR A N 1
ATOM 764 C CA . TYR A 1 96 ? 14.42469 54.29177 40.54990 1.000 52.24169 243 TYR A CA 1
ATOM 765 C C . TYR A 1 96 ? 14.13646 55.75854 40.83528 1.000 54.98528 243 TYR A C 1
ATOM 766 O O . TYR A 1 96 ? 12.97210 56.16494 40.89759 1.000 58.59120 243 TYR A O 1
ATOM 775 N N . ILE A 1 97 ? 15.19480 56.54372 41.01717 1.000 58.39062 244 ILE A N 1
ATOM 776 C CA . ILE A 1 97 ? 15.09022 57.98280 41.23347 1.000 54.03625 244 ILE A CA 1
ATOM 777 C C . ILE A 1 97 ? 16.04998 58.64842 40.26012 1.000 59.63879 244 ILE A C 1
ATOM 778 O O . ILE A 1 97 ? 17.26802 58.60912 40.45533 1.000 66.50827 244 ILE A O 1
ATOM 783 N N . GLY A 1 98 ? 15.50650 59.25324 39.20683 1.000 57.69794 245 GLY A N 1
ATOM 784 C CA . GLY A 1 98 ? 16.35678 59.88375 38.21986 1.000 71.04057 245 GLY A CA 1
ATOM 785 C C . GLY A 1 98 ? 15.56541 60.45245 37.06577 1.000 62.30743 245 GLY A C 1
ATOM 786 O O . GLY A 1 98 ? 14.38137 60.76796 37.19551 1.000 66.95037 245 GLY A O 1
ATOM 787 N N . GLU A 1 99 ? 16.24282 60.57474 35.92871 1.000 68.25551 246 GLU A N 1
ATOM 788 C CA . GLU A 1 99 ? 15.69310 61.23884 34.75812 1.000 67.23372 246 GLU A CA 1
ATOM 789 C C . GLU A 1 99 ? 15.01811 60.24174 33.82590 1.000 69.15442 246 GLU A C 1
ATOM 790 O O . GLU A 1 99 ? 15.42870 59.08303 33.71464 1.000 64.44011 246 GLU A O 1
ATOM 796 N N . TRP A 1 100 ? 13.97271 60.71316 33.15009 1.000 59.70599 247 TRP A N 1
ATOM 797 C CA . TRP A 1 100 ? 13.25236 59.93146 32.15854 1.000 60.38035 247 TRP A CA 1
ATOM 798 C C . TRP A 1 100 ? 13.11251 60.73589 30.87592 1.000 55.61990 247 TRP A C 1
ATOM 799 O O . TRP A 1 100 ? 13.03075 61.96698 30.89920 1.000 62.30130 247 TRP A O 1
ATOM 810 N N . LYS A 1 101 ? 13.07724 60.02300 29.75390 1.000 64.86226 248 LYS A N 1
ATOM 811 C CA . LYS A 1 101 ? 12.73966 60.61370 28.46471 1.000 62.86561 248 LYS A CA 1
ATOM 812 C C . LYS A 1 101 ? 11.88540 59.61433 27.70470 1.000 65.36033 248 LYS A C 1
ATOM 813 O O . LYS A 1 101 ? 12.35697 58.52216 27.37349 1.000 69.59064 248 LYS A O 1
ATOM 819 N N . TYR A 1 102 ? 10.62945 59.98406 27.45104 1.000 76.47607 249 TYR A N 1
ATOM 820 C CA . TYR A 1 102 ? 9.67606 59.14822 26.72208 1.000 61.65379 249 TYR A CA 1
ATOM 821 C C . TYR A 1 102 ? 9.48119 57.79779 27.41759 1.000 67.07094 249 TYR A C 1
ATOM 822 O O . TYR A 1 102 ? 9.66918 56.72783 26.83407 1.000 69.27006 249 TYR A O 1
ATOM 831 N N . ALA A 1 103 ? 9.10627 57.87692 28.69552 1.000 70.41624 250 ALA A N 1
ATOM 832 C CA . ALA A 1 103 ? 8.70686 56.73066 29.51302 1.000 66.82347 250 ALA A CA 1
ATOM 833 C C . ALA A 1 103 ? 9.82596 55.71140 29.70524 1.000 57.28482 250 ALA A C 1
ATOM 834 O O . ALA A 1 103 ? 9.55746 54.54538 30.01325 1.000 69.72933 250 ALA A O 1
ATOM 836 N N . LYS A 1 104 ? 11.08231 56.11926 29.54346 1.000 63.99393 251 LYS A N 1
ATOM 837 C CA . LYS A 1 104 ? 12.20916 55.22200 29.75660 1.000 73.87732 251 LYS A CA 1
ATOM 838 C C . LYS A 1 104 ? 13.34479 55.97029 30.43531 1.000 65.80404 251 LYS A C 1
ATOM 839 O O . LYS A 1 104 ? 13.57843 57.15085 30.15548 1.000 47.65938 251 LYS A O 1
ATOM 845 N N . LYS A 1 105 ? 14.04972 55.26756 31.32393 1.000 60.94059 252 LYS A N 1
ATOM 846 C CA . LYS A 1 105 ? 15.19997 55.83221 32.01565 1.000 53.18787 252 LYS A CA 1
ATOM 847 C C . LYS A 1 105 ? 16.25786 56.27328 31.01310 1.000 61.99577 252 LYS A C 1
ATOM 848 O O . LYS A 1 105 ? 16.83259 55.44319 30.30147 1.000 61.15365 252 LYS A O 1
ATOM 854 N N . CYS A 1 106 ? 16.50681 57.57865 30.94084 1.000 54.20885 253 CYS A N 1
ATOM 855 C CA . CYS A 1 106 ? 17.51633 58.12638 30.04064 1.000 77.95370 253 CYS A CA 1
ATOM 856 C C . CYS A 1 106 ? 18.09301 59.37195 30.69049 1.000 70.34136 253 CYS A C 1
ATOM 857 O O . CYS A 1 106 ? 17.37389 60.35501 30.89555 1.000 64.47595 253 CYS A O 1
ATOM 860 N N . GLY A 1 107 ? 19.38257 59.32753 31.00893 1.000 67.39797 254 GLY A N 1
ATOM 861 C CA . GLY A 1 107 ? 20.00982 60.37464 31.78791 1.000 76.33392 254 GLY A CA 1
ATOM 862 C C . GLY A 1 107 ? 20.62744 59.81094 33.05051 1.000 63.68463 254 GLY A C 1
ATOM 863 O O . GLY A 1 107 ? 20.91920 58.61296 33.11795 1.000 65.27141 254 GLY A O 1
ATOM 864 N N . GLU A 1 108 ? 20.82668 60.64908 34.06227 1.000 60.80889 255 GLU A N 1
ATOM 865 C CA . GLU A 1 108 ? 21.42167 60.19938 35.31199 1.000 68.80124 255 GLU A CA 1
ATOM 866 C C . GLU A 1 108 ? 20.32842 59.86307 36.31824 1.000 69.26489 255 GLU A C 1
ATOM 867 O O . GLU A 1 108 ? 19.38469 60.63863 36.50398 1.000 70.25682 255 GLU A O 1
ATOM 873 N N . GLY A 1 109 ? 20.46027 58.70347 36.96009 1.000 63.69762 256 GLY A N 1
ATOM 874 C CA . GLY A 1 109 ? 19.51692 58.27327 37.97552 1.000 54.02916 256 GLY A CA 1
ATOM 875 C C . GLY A 1 109 ? 20.12380 57.18442 38.83021 1.000 71.75884 256 GLY A C 1
ATOM 876 O O . GLY A 1 109 ? 21.20714 56.66945 38.54549 1.000 68.50071 256 GLY A O 1
ATOM 877 N N . GLU A 1 110 ? 19.40666 56.83555 39.89549 1.000 55.31182 257 GLU A N 1
ATOM 878 C CA . GLU A 1 110 ? 19.84398 55.79115 40.80866 1.000 60.94125 257 GLU A CA 1
ATOM 879 C C . GLU A 1 110 ? 18.72183 54.78748 41.01932 1.000 62.09479 257 GLU A C 1
ATOM 880 O O . GLU A 1 110 ? 17.55283 55.16630 41.13716 1.000 59.88501 257 GLU A O 1
ATOM 886 N N . LEU A 1 111 ? 19.07816 53.50618 41.05636 1.000 50.64097 258 LEU A N 1
ATOM 887 C CA . LEU A 1 111 ? 18.12997 52.44688 41.37321 1.000 62.41164 258 LEU A CA 1
ATOM 888 C C . LEU A 1 111 ? 18.48785 51.83719 42.72188 1.000 68.54453 258 LEU A C 1
ATOM 889 O O . LEU A 1 111 ? 19.62231 51.39526 42.92836 1.000 65.24568 258 LEU A O 1
ATOM 894 N N . ILE A 1 112 ? 17.51695 51.81889 43.62902 1.000 65.00766 259 ILE A N 1
ATOM 895 C CA . ILE A 1 112 ? 17.67394 51.25259 44.96247 1.000 57.47277 259 ILE A CA 1
ATOM 896 C C . ILE A 1 112 ? 17.01038 49.88067 44.93034 1.000 67.51822 259 ILE A C 1
ATOM 897 O O . ILE A 1 112 ? 15.78310 49.76916 45.01401 1.000 73.27871 259 ILE A O 1
ATOM 902 N N . TYR A 1 113 ? 17.81488 48.82932 44.82862 1.000 63.11311 260 TYR A N 1
ATOM 903 C CA . TYR A 1 113 ? 17.26502 47.48288 44.77970 1.000 69.92374 260 TYR A CA 1
ATOM 904 C C . TYR A 1 113 ? 16.78178 47.04325 46.15664 1.000 74.27504 260 TYR A C 1
ATOM 905 O O . TYR A 1 113 ? 17.31728 47.45174 47.19031 1.000 67.38437 260 TYR A O 1
ATOM 914 N N . ALA A 1 114 ? 15.75435 46.18966 46.15866 1.000 86.50597 261 ALA A N 1
ATOM 915 C CA . ALA A 1 114 ? 15.25892 45.61119 47.40152 1.000 83.62371 261 ALA A CA 1
ATOM 916 C C . ALA A 1 114 ? 16.26201 44.65246 48.02641 1.000 77.32096 261 ALA A C 1
ATOM 917 O O . ALA A 1 114 ? 16.14510 44.33995 49.21615 1.000 88.57883 261 ALA A O 1
ATOM 919 N N . SER A 1 115 ? 17.24197 44.18262 47.25289 1.000 79.50266 262 SER A N 1
ATOM 920 C CA . SER A 1 115 ? 18.30077 43.32994 47.77625 1.000 63.20727 262 SER A CA 1
ATOM 921 C C . SER A 1 115 ? 19.33697 44.09966 48.58422 1.000 70.10205 262 SER A C 1
ATOM 922 O O . SER A 1 115 ? 20.14152 43.47646 49.28619 1.000 92.75091 262 SER A O 1
ATOM 925 N N . GLY A 1 116 ? 19.33719 45.42813 48.50532 1.000 73.11628 263 GLY A N 1
ATOM 926 C CA . GLY A 1 116 ? 20.32644 46.25846 49.15490 1.000 65.43310 263 GLY A CA 1
ATOM 927 C C . GLY A 1 116 ? 21.32855 46.87824 48.20564 1.000 70.21698 263 GLY A C 1
ATOM 928 O O . GLY A 1 116 ? 22.00502 47.84440 48.58360 1.000 65.95005 263 GLY A O 1
ATOM 929 N N . ASP A 1 117 ? 21.44624 46.35125 46.98927 1.000 70.68679 264 ASP A N 1
ATOM 930 C CA . ASP A 1 11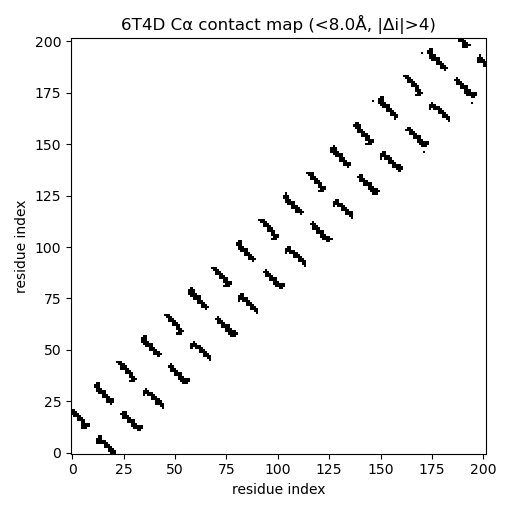7 ? 22.34691 46.93285 46.00452 1.000 73.54397 264 ASP A CA 1
ATOM 931 C C . ASP A 1 117 ? 21.82724 48.29036 45.55089 1.000 65.21745 264 ASP A C 1
ATOM 932 O O . ASP A 1 117 ? 20.61792 48.50046 45.42368 1.000 77.57780 264 ASP A O 1
ATOM 937 N N . LYS A 1 118 ? 22.75046 49.21699 45.30602 1.000 61.02112 265 LYS A N 1
ATOM 938 C CA . LYS A 1 118 ? 22.40780 50.55652 44.84604 1.000 59.55656 265 LYS A CA 1
ATOM 939 C C . LYS A 1 118 ? 23.29910 50.92490 43.67155 1.000 65.19020 265 LYS A C 1
ATOM 940 O O . LYS A 1 118 ? 24.52730 50.95740 43.80537 1.000 59.38660 265 LYS A O 1
ATOM 946 N N . PHE A 1 119 ? 22.68087 51.19670 42.52865 1.000 62.62919 266 PHE A N 1
ATOM 947 C CA . PHE A 1 119 ? 23.36310 51.75489 41.37338 1.000 52.08003 266 PHE A CA 1
ATOM 948 C C . PHE A 1 119 ? 23.04520 53.24017 41.27029 1.000 50.16544 266 PHE A C 1
ATOM 949 O O . PHE A 1 119 ? 21.95258 53.68266 41.63014 1.000 68.28443 266 PHE A O 1
ATOM 957 N N . LYS A 1 120 ? 24.01907 54.01132 40.79478 1.000 52.53820 267 LYS A N 1
ATOM 958 C CA . LYS A 1 120 ? 23.78442 55.40822 40.44318 1.000 61.85914 267 LYS A CA 1
ATOM 959 C C . LYS A 1 120 ? 24.75183 55.78724 39.33603 1.000 67.49219 267 LYS A C 1
ATOM 960 O O . LYS A 1 120 ? 25.96668 55.63037 39.49055 1.000 55.47110 267 LYS A O 1
ATOM 966 N N . GLY A 1 121 ? 24.21017 56.27345 38.22442 1.000 56.45494 268 GLY A N 1
ATOM 967 C CA . GLY A 1 121 ? 25.01307 56.64670 37.07956 1.000 62.21926 268 GLY A CA 1
ATOM 968 C C . GLY A 1 121 ? 24.15304 57.07407 35.90826 1.000 66.94355 268 GLY A C 1
ATOM 969 O O . GLY A 1 121 ? 23.02740 57.54542 36.09739 1.000 69.96560 268 GLY A O 1
ATOM 970 N N . GLN A 1 122 ? 24.65955 56.90180 34.69259 1.000 63.23608 269 GLN A N 1
ATOM 971 C CA . GLN A 1 122 ? 23.96150 57.33588 33.49181 1.000 65.34472 269 GLN A CA 1
ATOM 972 C C . GLN A 1 122 ? 23.15068 56.18941 32.90351 1.000 61.06464 269 GLN A C 1
ATOM 973 O O . GLN A 1 122 ? 23.61927 55.04925 32.83816 1.000 61.49357 269 GLN A O 1
ATOM 979 N N . TRP A 1 123 ? 21.93054 56.50122 32.47731 1.000 66.28725 270 TRP A N 1
ATOM 980 C CA . TRP A 1 123 ? 21.03748 55.53385 31.85908 1.000 66.19713 270 TRP A CA 1
ATOM 981 C C . TRP A 1 123 ? 20.75494 55.94564 30.42236 1.000 69.63966 270 TRP A C 1
ATOM 982 O O . TRP A 1 123 ? 20.58583 57.13281 30.12672 1.000 69.82884 270 TRP A O 1
ATOM 993 N N . LYS A 1 124 ? 20.71252 54.95890 29.53146 1.000 68.75548 271 LYS A N 1
ATOM 994 C CA . LYS A 1 124 ? 20.32534 55.16623 28.14164 1.000 75.28021 271 LYS A CA 1
ATOM 995 C C . LYS A 1 124 ? 19.38205 54.04475 27.74023 1.000 73.33428 271 LYS A C 1
ATOM 996 O O . LYS A 1 124 ? 19.76865 52.87073 27.76027 1.000 69.25016 271 LYS A O 1
ATOM 1002 N N . ASN A 1 125 ? 18.14616 54.40619 27.39278 1.000 77.07214 272 ASN A N 1
ATOM 1003 C CA . ASN A 1 125 ? 17.12479 53.45733 26.94966 1.000 66.03536 272 ASN A CA 1
ATOM 1004 C C . ASN A 1 125 ? 16.85496 52.39034 28.01367 1.000 78.36086 272 ASN A C 1
ATOM 1005 O O . ASN A 1 125 ? 16.99709 51.18703 27.78228 1.000 70.36673 272 ASN A O 1
ATOM 1010 N N . ASP A 1 126 ? 16.46792 52.86344 29.19693 1.000 72.08202 273 ASP A N 1
ATOM 1011 C CA . ASP A 1 126 ? 15.97967 52.04133 30.30121 1.000 68.28634 273 ASP A CA 1
ATOM 1012 C C . ASP A 1 126 ? 17.03465 51.09537 30.86739 1.000 70.31766 273 ASP A C 1
ATOM 1013 O O . ASP A 1 126 ? 16.69970 50.21754 31.67217 1.000 58.66252 273 ASP A O 1
ATOM 1018 N N . LYS A 1 127 ? 18.29900 51.23833 30.47339 1.000 61.08970 274 LYS A N 1
ATOM 1019 C CA . LYS A 1 127 ? 19.36697 50.38632 30.97727 1.000 68.93396 274 LYS A CA 1
ATOM 1020 C C . LYS A 1 127 ? 20.58923 51.22686 31.31954 1.000 56.71752 274 LYS A C 1
ATOM 1021 O O . LYS A 1 127 ? 20.73522 52.36750 30.87216 1.000 64.28514 274 LYS A O 1
ATOM 1027 N N . ALA A 1 128 ? 21.47081 50.64179 32.12656 1.000 56.59301 275 ALA A N 1
ATOM 1028 C CA . ALA A 1 128 ? 22.71899 51.30136 32.48465 1.000 56.12439 275 ALA A CA 1
ATOM 1029 C C . ALA A 1 128 ? 23.61528 51.40390 31.25753 1.000 54.49110 275 ALA A C 1
ATOM 1030 O O . ALA A 1 128 ? 23.94923 50.38957 30.63637 1.000 55.87936 275 ALA A O 1
ATOM 1032 N N . ASN A 1 129 ? 23.99610 52.62874 30.90435 1.000 56.51411 276 ASN A N 1
ATOM 1033 C CA . ASN A 1 129 ? 24.87405 52.86826 29.76422 1.000 48.12390 276 ASN A CA 1
ATOM 1034 C C . ASN A 1 129 ? 25.71897 54.09326 30.06837 1.000 52.62704 276 ASN A C 1
ATOM 1035 O O . ASN A 1 129 ? 25.17742 55.18266 30.28019 1.000 65.24968 276 ASN A O 1
ATOM 1040 N N . GLY A 1 130 ? 27.03005 53.91556 30.09059 1.000 54.25626 277 GLY A N 1
ATOM 1041 C CA . GLY A 1 130 ? 27.94958 54.96920 30.45170 1.000 68.93354 277 GLY A CA 1
ATOM 1042 C C . GLY A 1 130 ? 28.56801 54.75041 31.81484 1.000 61.68751 277 GLY A C 1
ATOM 1043 O O . GLY A 1 130 ? 28.66835 53.62823 32.32243 1.000 60.04175 277 GLY A O 1
ATOM 1044 N N . TYR A 1 131 ? 28.99004 55.85481 32.42571 1.000 62.08174 278 TYR A N 1
ATOM 1045 C CA . TYR A 1 131 ? 29.63448 55.81197 33.72892 1.000 66.62391 278 TYR A CA 1
ATOM 1046 C C . TYR A 1 131 ? 28.60773 55.58638 34.83240 1.000 56.18233 278 TYR A C 1
ATOM 1047 O O . TYR A 1 131 ? 27.51153 56.15233 34.80700 1.000 57.91127 278 TYR A O 1
ATOM 1056 N N . GLY A 1 132 ? 28.97211 54.75895 35.80583 1.000 56.96723 279 GLY A N 1
ATOM 1057 C CA . GLY A 1 132 ? 28.08649 54.48862 36.91919 1.000 59.47678 279 GLY A CA 1
ATOM 1058 C C . GLY A 1 132 ? 28.81805 53.73163 38.02160 1.000 61.63629 279 GLY A C 1
ATOM 1059 O O . GLY A 1 132 ? 29.83933 53.09444 37.77936 1.000 50.76765 279 GLY A O 1
ATOM 1060 N N . ILE A 1 133 ? 28.25470 53.83251 39.21933 1.000 52.87223 280 ILE A N 1
ATOM 1061 C CA . ILE A 1 133 ? 28.80084 53.16545 40.40118 1.000 65.11080 280 ILE A CA 1
ATOM 1062 C C . ILE A 1 133 ? 27.75128 52.20171 40.93251 1.000 52.83616 280 ILE A C 1
ATOM 1063 O O . ILE A 1 133 ? 26.59386 52.58437 41.13347 1.000 48.77667 280 ILE A O 1
ATOM 1068 N N . LEU A 1 134 ? 28.15715 50.95542 41.16028 1.000 50.69266 281 LEU A N 1
ATOM 1069 C CA . LEU A 1 134 ? 27.29784 49.94494 41.76639 1.000 57.47242 281 LEU A CA 1
ATOM 1070 C C . LEU A 1 134 ? 27.84496 49.62460 43.15213 1.000 59.19974 281 LEU A C 1
ATOM 1071 O O . LEU A 1 134 ? 28.92814 49.04374 43.28018 1.000 58.07649 281 LEU A O 1
ATOM 1076 N N . LEU A 1 135 ? 27.09931 50.01255 44.18307 1.000 46.35792 282 LEU A N 1
ATOM 1077 C CA . LEU A 1 135 ? 27.43646 49.68651 45.56674 1.000 49.48003 282 LEU A CA 1
ATOM 1078 C C . LEU A 1 135 ? 26.70448 48.40075 45.92903 1.000 52.47877 282 LEU A C 1
ATOM 1079 O O . LEU A 1 135 ? 25.49484 48.40758 46.16884 1.000 58.18068 282 LEU A O 1
ATOM 1084 N N . TYR A 1 136 ? 27.43749 47.29135 45.96152 1.000 48.64844 283 TYR A N 1
ATOM 1085 C CA . TYR A 1 136 ? 26.83076 46.00198 46.24911 1.000 54.29595 283 TYR A CA 1
ATOM 1086 C C . TYR A 1 136 ? 26.40153 45.92005 47.71267 1.000 70.09395 283 TYR A C 1
ATOM 1087 O O . TYR A 1 136 ? 26.84573 46.69284 48.56694 1.000 60.13123 283 TYR A O 1
ATOM 1096 N N . ASN A 1 137 ? 25.52140 44.95588 47.99592 1.000 67.71495 284 ASN A N 1
ATOM 1097 C CA . ASN A 1 137 ? 25.00990 44.79655 49.35349 1.000 71.97265 284 ASN A CA 1
ATOM 1098 C C . ASN A 1 137 ? 26.07833 44.27540 50.30597 1.000 74.08189 284 ASN A C 1
ATOM 1099 O O . ASN A 1 137 ? 26.01676 44.54607 51.51040 1.000 61.38543 284 ASN A O 1
ATOM 1104 N N . ASN A 1 138 ? 27.06016 43.53895 49.79420 1.000 65.53859 285 ASN A N 1
ATOM 1105 C CA . ASN A 1 138 ? 28.11852 42.98075 50.62488 1.000 57.56351 285 ASN A CA 1
ATOM 1106 C C . ASN A 1 138 ? 29.24139 43.96982 50.90692 1.000 58.81495 285 ASN A C 1
ATOM 1107 O O . ASN A 1 138 ? 30.21939 43.59842 51.56392 1.000 62.43560 285 ASN A O 1
ATOM 1112 N N . GLY A 1 139 ? 29.13280 45.20694 50.42940 1.000 59.59478 286 GLY A N 1
ATOM 1113 C CA . GLY A 1 139 ? 30.18370 46.18809 50.57695 1.000 53.84473 286 GLY A CA 1
ATOM 1114 C C . GLY A 1 139 ? 31.07412 46.34561 49.36353 1.000 52.54160 286 GLY A C 1
ATOM 1115 O O . GLY A 1 139 ? 31.82793 47.32442 49.29351 1.000 53.40472 286 GLY A O 1
ATOM 1116 N N . ASN A 1 140 ? 31.01612 45.41498 48.41430 1.000 58.59984 287 ASN A N 1
ATOM 1117 C CA . ASN A 1 140 ? 31.79147 45.54578 47.19010 1.000 49.07091 287 ASN A CA 1
ATOM 1118 C C . ASN A 1 140 ? 31.30027 46.73645 46.37471 1.000 59.30272 287 ASN A C 1
ATOM 1119 O O . ASN A 1 140 ? 30.13599 47.13807 46.45498 1.000 62.52824 287 ASN A O 1
ATOM 1124 N N . LYS A 1 141 ? 32.20293 47.29962 45.57602 1.000 46.40241 288 LYS A N 1
ATOM 1125 C CA . LYS A 1 141 ? 31.89877 48.49324 44.80054 1.000 62.43722 288 LYS A CA 1
ATOM 1126 C C . LYS A 1 141 ? 32.51993 48.37912 43.41842 1.000 55.96637 288 LYS A C 1
ATOM 1127 O O . LYS A 1 141 ? 33.69890 48.03653 43.28982 1.000 57.85217 288 LYS A O 1
ATOM 1133 N N . TYR A 1 142 ? 31.72446 48.66026 42.39092 1.000 55.60610 289 TYR A N 1
ATOM 1134 C CA . TYR A 1 142 ? 32.21513 48.77425 41.02584 1.000 59.42709 289 TYR A CA 1
ATOM 1135 C C . TYR A 1 142 ? 31.96945 50.19097 40.53542 1.000 51.80728 289 TYR A C 1
ATOM 1136 O O . TYR A 1 142 ? 30.84302 50.69209 40.61067 1.000 57.25555 289 TYR A O 1
ATOM 1145 N N . GLU A 1 143 ? 33.02384 50.83189 40.04006 1.000 60.40121 290 GLU A N 1
ATOM 1146 C CA . GLU A 1 143 ? 32.91710 52.13355 39.39771 1.000 65.52982 290 GLU A CA 1
ATOM 1147 C C . GLU A 1 143 ? 33.59740 52.04848 38.03991 1.000 64.12278 290 GLU A C 1
ATOM 1148 O O . GLU A 1 143 ? 34.79210 51.74910 37.96123 1.000 68.23011 290 GLU A O 1
ATOM 1154 N N . GLY A 1 144 ? 32.83572 52.30044 36.98513 1.000 53.05015 291 GLY A N 1
ATOM 1155 C CA . GLY A 1 144 ? 33.38181 52.20819 35.64822 1.000 56.32971 291 GLY A CA 1
ATOM 1156 C C . GLY A 1 144 ? 32.31469 52.45449 34.61051 1.000 64.70819 291 GLY A C 1
ATOM 1157 O O . GLY A 1 144 ? 31.30688 53.11130 34.87787 1.000 57.66357 291 GLY A O 1
ATOM 1158 N N . GLU A 1 145 ? 32.54575 51.91419 33.41888 1.000 71.35423 292 GLU A N 1
ATOM 1159 C CA . GLU A 1 145 ? 31.64450 52.10587 32.29398 1.000 68.50457 292 GLU A CA 1
ATOM 1160 C C . GLU A 1 145 ? 30.69892 50.92044 32.16316 1.000 55.52912 292 GLU A C 1
ATOM 1161 O O . GLU A 1 145 ? 31.08082 49.77264 32.41042 1.000 51.60296 292 GLU A O 1
ATOM 1167 N N . TRP A 1 146 ? 29.46075 51.21060 31.77751 1.000 53.92966 293 TRP A N 1
ATOM 1168 C CA . TRP A 1 146 ? 28.42318 50.20558 31.62163 1.000 58.93838 293 TRP A CA 1
ATOM 1169 C C . TRP A 1 146 ? 27.88231 50.23583 30.20019 1.000 53.88201 293 TRP A C 1
ATOM 1170 O O . TRP A 1 146 ? 27.84748 51.28734 29.55376 1.000 54.48173 293 TRP A O 1
ATOM 1181 N N . LEU A 1 147 ? 27.45330 49.07022 29.72143 1.000 59.30987 294 LEU A N 1
ATOM 1182 C CA . LEU A 1 147 ? 26.75923 48.96496 28.44391 1.000 63.00679 294 LEU A CA 1
ATOM 1183 C C . LEU A 1 147 ? 25.61012 47.98327 28.59999 1.000 62.66702 294 LEU A C 1
ATOM 1184 O O . LEU A 1 147 ? 25.83891 46.79542 28.85043 1.000 56.52750 294 LEU A O 1
ATOM 1189 N N . ASP A 1 148 ? 24.38449 48.48497 28.45656 1.000 63.18127 295 ASP A N 1
ATOM 1190 C CA . ASP A 1 148 ? 23.16689 47.67809 28.52139 1.000 71.75804 295 ASP A CA 1
ATOM 1191 C C . ASP A 1 148 ? 23.14154 46.81688 29.78500 1.000 65.76122 295 ASP A C 1
ATOM 1192 O O . ASP A 1 148 ? 23.03648 45.58937 29.73780 1.000 66.56529 295 ASP A O 1
ATOM 1197 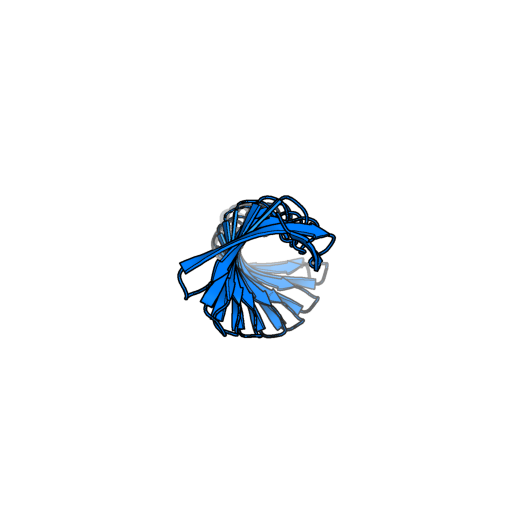N N . ASP A 1 149 ? 23.25645 47.49518 30.92710 1.000 79.21839 296 ASP A N 1
ATOM 1198 C CA . ASP A 1 149 ? 23.21928 46.90252 32.26260 1.000 60.11391 296 ASP A CA 1
ATOM 1199 C C . ASP A 1 149 ? 24.36151 45.92674 32.51740 1.000 55.13397 296 ASP A C 1
ATOM 1200 O O . ASP A 1 149 ? 24.32967 45.19095 33.51132 1.000 62.17638 296 ASP A O 1
ATOM 1205 N N . HIS A 1 150 ? 25.37178 45.90028 31.65394 1.000 58.80946 297 HIS A N 1
ATOM 1206 C CA . HIS A 1 150 ? 26.53732 45.04794 31.82918 1.000 58.02819 297 HIS A CA 1
ATOM 1207 C C . HIS A 1 150 ? 27.77020 45.90656 32.06874 1.000 62.20128 297 HIS A C 1
ATOM 1208 O O . HIS A 1 150 ? 27.96404 46.92973 31.40388 1.000 54.45961 297 HIS A O 1
ATOM 1215 N N . ARG A 1 151 ? 28.59932 45.49078 33.02458 1.000 55.09517 298 ARG A N 1
ATOM 1216 C CA . ARG A 1 151 ? 29.90304 46.11658 33.19571 1.000 63.74309 298 ARG A CA 1
ATOM 1217 C C . ARG A 1 151 ? 30.71786 45.90273 31.92698 1.000 58.86684 298 ARG A C 1
ATOM 1218 O O . ARG A 1 151 ? 31.09133 44.76996 31.60394 1.000 60.76270 298 ARG A O 1
ATOM 1226 N N . HIS A 1 152 ? 30.97730 46.98319 31.19329 1.000 64.82412 299 HIS A N 1
ATOM 1227 C CA . HIS A 1 152 ? 31.56327 46.88757 29.86037 1.000 59.44868 299 HIS A CA 1
ATOM 1228 C C . HIS A 1 152 ? 32.43216 48.10987 29.62118 1.000 50.90616 299 HIS A C 1
ATOM 1229 O O . HIS A 1 152 ? 31.96527 49.24543 29.76053 1.000 62.59361 299 HIS A O 1
ATOM 1236 N N . GLY A 1 153 ? 33.68548 47.86943 29.25065 1.000 51.05881 300 GLY A N 1
ATOM 1237 C CA . GLY A 1 153 ? 34.67673 48.92017 29.16608 1.000 49.02619 300 GLY A CA 1
ATOM 1238 C C . GLY A 1 153 ? 35.76006 48.74931 30.21352 1.000 58.98474 300 GLY A C 1
ATOM 1239 O O . GLY A 1 153 ? 36.25043 47.63770 30.44255 1.000 64.48948 300 GLY A O 1
ATOM 1240 N N . MET A 1 154 ? 36.15752 49.84755 30.84563 1.000 60.03595 301 MET A N 1
ATOM 1241 C CA . MET A 1 154 ? 37.11138 49.80780 31.94184 1.000 72.09854 301 MET A CA 1
ATOM 1242 C C . MET A 1 154 ? 36.43742 50.29227 33.21280 1.000 70.65800 301 MET A C 1
ATOM 1243 O O . MET A 1 154 ? 35.71325 51.29473 33.20338 1.000 61.37312 301 MET A O 1
ATOM 1248 N N . GLY A 1 155 ? 36.69387 49.57648 34.30447 1.000 57.84884 302 GLY A N 1
ATOM 1249 C CA . GLY A 1 155 ? 36.17840 49.99289 35.59188 1.000 62.59151 302 GLY A CA 1
ATOM 1250 C C . GLY A 1 155 ? 37.08865 49.54307 36.70854 1.000 56.24530 302 GLY A C 1
ATOM 1251 O O . GLY A 1 155 ? 38.09514 48.86648 36.49091 1.000 58.85142 302 GLY A O 1
ATOM 1252 N N . THR A 1 156 ? 36.71302 49.92885 37.92279 1.000 71.62392 303 THR A N 1
ATOM 1253 C CA . THR A 1 156 ? 37.47495 49.59795 39.11928 1.000 64.40983 303 THR A CA 1
ATOM 1254 C C . THR A 1 156 ? 36.57647 48.83093 40.07843 1.000 66.41455 303 THR A C 1
ATOM 1255 O O . THR A 1 156 ? 35.55196 49.35494 40.52870 1.000 56.25206 303 THR A O 1
ATOM 1259 N N . PHE A 1 157 ? 36.94504 47.58726 40.36865 1.000 59.58059 304 PHE A N 1
ATOM 1260 C CA . PHE A 1 157 ? 36.23757 46.77654 41.34814 1.000 50.17673 304 PHE A CA 1
ATOM 1261 C C . PHE A 1 157 ? 37.07312 46.67688 42.61497 1.000 65.43325 304 PHE A C 1
ATOM 1262 O O . PHE A 1 157 ? 38.25217 46.31097 42.56181 1.000 54.57106 304 PHE A O 1
ATOM 1270 N N . THR A 1 158 ? 36.46150 47.01016 43.74669 1.000 55.61794 305 THR A N 1
ATOM 1271 C CA . THR A 1 158 ? 37.09629 46.90221 45.05127 1.000 48.14541 305 THR A CA 1
ATOM 1272 C C . THR A 1 158 ? 36.28870 45.93808 45.90575 1.000 46.12175 305 THR A C 1
ATOM 1273 O O . THR A 1 158 ? 35.07312 46.10253 46.05537 1.000 47.85269 305 THR A O 1
ATOM 1277 N N . CYS A 1 159 ? 36.96295 44.93341 46.45503 1.000 48.25507 306 CYS A N 1
ATOM 1278 C CA . CYS A 1 159 ? 36.31402 43.86823 47.20506 1.000 51.36168 306 CYS A CA 1
ATOM 1279 C C . CYS A 1 159 ? 36.35957 44.19553 48.69236 1.000 50.42103 306 CYS A C 1
ATOM 1280 O O . CYS A 1 159 ? 37.44047 44.39193 49.25572 1.000 55.68571 306 CYS A O 1
ATOM 1283 N N . LYS A 1 160 ? 35.18483 44.24454 49.32442 1.000 52.19142 307 LYS A N 1
ATOM 1284 C CA . LYS A 1 160 ? 35.12189 44.56687 50.74579 1.000 54.30619 307 LYS A CA 1
ATOM 1285 C C . LYS A 1 160 ? 35.65848 43.43206 51.60992 1.000 63.43763 307 LYS A C 1
ATOM 1286 O O . LYS A 1 160 ? 36.19006 43.68279 52.69816 1.000 54.04894 307 LYS A O 1
ATOM 1292 N N . GLU A 1 161 ? 35.55105 42.18702 51.13925 1.000 51.59717 308 GLU A N 1
ATOM 1293 C CA . GLU A 1 161 ? 35.87346 41.04861 51.99287 1.000 54.67927 308 GLU A CA 1
ATOM 1294 C C . GLU A 1 161 ? 37.37388 40.92216 52.23459 1.000 63.15221 308 GLU A C 1
ATOM 1295 O O . GLU A 1 161 ? 37.79371 40.48075 53.30992 1.000 51.79632 308 GLU A O 1
ATOM 1301 N N . ASP A 1 162 ? 38.20038 41.29610 51.25446 1.000 64.09336 309 ASP A N 1
ATOM 1302 C CA . ASP A 1 162 ? 39.64424 41.17606 51.40720 1.000 54.80457 309 ASP A CA 1
ATOM 1303 C C . ASP A 1 162 ? 40.42035 42.40754 50.95720 1.000 48.65865 309 ASP A C 1
ATOM 1304 O O . ASP A 1 162 ? 41.65204 42.41052 51.06174 1.000 54.97232 309 ASP A O 1
ATOM 1309 N N . GLY A 1 163 ? 39.75021 43.44409 50.45879 1.000 53.85642 310 GLY A N 1
ATOM 1310 C CA . GLY A 1 163 ? 40.42274 44.67283 50.09183 1.000 59.90200 310 GLY A CA 1
ATOM 1311 C C . GLY A 1 163 ? 41.06068 44.69090 48.71963 1.000 59.15404 310 GLY A C 1
ATOM 1312 O O . GLY A 1 163 ? 41.59527 45.73440 48.32267 1.000 52.52143 310 GLY A O 1
ATOM 1313 N N . THR A 1 164 ? 41.02411 43.58352 47.98055 1.000 53.48154 311 THR A N 1
ATOM 1314 C CA . THR A 1 164 ? 41.64763 43.54354 46.66326 1.000 54.42263 311 THR A CA 1
ATOM 1315 C C . THR A 1 164 ? 40.90882 44.46034 45.69660 1.000 58.70228 311 THR A C 1
ATOM 1316 O O . THR A 1 164 ? 39.67773 44.41932 45.59775 1.000 54.69235 311 THR A O 1
ATOM 1320 N N . ILE A 1 165 ? 41.66643 45.28907 44.98480 1.000 55.56044 312 ILE A N 1
ATOM 1321 C CA . ILE A 1 165 ? 41.12777 46.21718 43.99907 1.000 53.53352 312 ILE A CA 1
ATOM 1322 C C . ILE A 1 165 ? 41.53572 45.72637 42.61837 1.000 53.91607 312 ILE A C 1
ATOM 1323 O O . ILE A 1 165 ? 42.72986 45.56669 42.33632 1.000 56.02961 312 ILE A O 1
ATOM 1328 N N . TYR A 1 166 ? 40.54979 45.48125 41.76231 1.000 55.26353 313 TYR A N 1
ATOM 1329 C CA . TYR A 1 166 ? 40.79488 45.20303 40.35572 1.000 53.23972 313 TYR A CA 1
ATOM 1330 C C . TYR A 1 166 ? 40.60490 46.48122 39.55243 1.000 50.39965 313 TYR A C 1
ATOM 1331 O O . TYR A 1 166 ? 39.64041 47.22165 39.76298 1.000 60.30974 313 TYR A O 1
ATOM 1340 N N . SER A 1 167 ? 41.53522 46.74035 38.63794 1.000 56.54481 314 SER A N 1
ATOM 1341 C CA . SER A 1 167 ? 41.45369 47.89287 37.74430 1.000 61.06208 314 SER A CA 1
ATOM 1342 C C . SER A 1 167 ? 41.82605 47.42078 36.34629 1.000 47.34909 314 SER A C 1
ATOM 1343 O O . SER A 1 167 ? 42.98371 47.07189 36.09770 1.000 64.24661 314 SER A O 1
ATOM 1346 N N . GLY A 1 168 ? 40.85116 47.39942 35.44070 1.000 57.96194 315 GLY A N 1
ATOM 1347 C CA . GLY A 1 168 ? 41.10177 46.92239 34.09542 1.000 56.41284 315 GLY A CA 1
ATOM 1348 C C . GLY A 1 168 ? 39.87592 46.88013 33.20662 1.000 54.59289 315 GLY A C 1
ATOM 1349 O O . GLY A 1 168 ? 38.92306 47.63814 33.41013 1.000 64.81294 315 GLY A O 1
ATOM 1350 N N . HIS A 1 169 ? 39.88910 45.98665 32.22119 1.000 60.12233 316 HIS A N 1
ATOM 1351 C CA . HIS A 1 169 ? 38.85199 45.92689 31.20219 1.000 65.46517 316 HIS A CA 1
ATOM 1352 C C . HIS A 1 169 ? 37.74770 44.94925 31.59048 1.000 54.35553 316 HIS A C 1
ATOM 1353 O O . HIS A 1 169 ? 37.99213 43.92073 32.22709 1.000 51.45776 316 HIS A O 1
ATOM 1360 N N . PHE A 1 170 ? 36.52113 45.28522 31.19312 1.000 59.35782 317 PHE A N 1
ATOM 1361 C CA . PHE A 1 170 ? 35.36085 44.42140 31.36216 1.000 48.48233 317 PHE A CA 1
ATOM 1362 C C . PHE A 1 170 ? 34.64815 44.27648 30.02702 1.000 58.36665 317 PHE A C 1
ATOM 1363 O O . PHE A 1 170 ? 34.57787 45.23168 29.24761 1.000 56.17557 317 PHE A O 1
ATOM 1371 N N . GLN A 1 171 ? 34.11928 43.08114 29.76820 1.000 52.61914 318 GLN A N 1
ATOM 1372 C CA . GLN A 1 171 ? 33.25251 42.84490 28.62030 1.000 60.11455 318 GLN A CA 1
ATOM 1373 C C . GLN A 1 171 ? 32.11697 41.92504 29.03993 1.000 58.41724 318 GLN A C 1
ATOM 1374 O O . GLN A 1 171 ? 32.36170 40.82734 29.54866 1.000 66.82029 318 GLN A O 1
ATOM 1380 N N . PHE A 1 172 ? 30.88337 42.38097 28.82688 1.000 59.50914 319 PHE A N 1
ATOM 1381 C CA . PHE A 1 172 ? 29.67886 41.60811 29.13504 1.000 70.68650 319 PHE A CA 1
ATOM 1382 C C . PHE A 1 172 ? 29.65198 41.19212 30.60507 1.000 57.61355 319 PHE A C 1
ATOM 1383 O O . PHE A 1 172 ? 29.44966 40.02401 30.94591 1.000 53.97551 319 PHE A O 1
ATOM 1391 N N . ASN A 1 173 ? 29.88013 42.17171 31.48070 1.000 66.04973 320 ASN A N 1
ATOM 1392 C CA . ASN A 1 173 ? 29.77579 42.04999 32.93317 1.000 79.72195 320 ASN A CA 1
ATOM 1393 C C . ASN A 1 173 ? 30.85249 41.16709 33.55265 1.000 67.73334 320 ASN A C 1
ATOM 1394 O O . ASN A 1 173 ? 30.72212 40.78056 34.72089 1.000 73.49524 320 ASN A O 1
ATOM 1399 N N . ARG A 1 174 ? 31.91373 40.83561 32.81879 1.000 53.67273 321 ARG A N 1
ATOM 1400 C CA . ARG A 1 174 ? 32.97513 39.98587 33.33941 1.000 53.40081 321 ARG A CA 1
ATOM 1401 C C . ARG A 1 174 ? 34.33462 40.59721 33.03432 1.000 69.74689 321 ARG A C 1
ATOM 1402 O O . ARG A 1 174 ? 34.51512 41.28010 32.02210 1.000 64.97299 321 ARG A O 1
ATOM 1410 N N . LYS A 1 175 ? 35.29066 40.34272 33.92646 1.000 47.78982 322 LYS A N 1
ATOM 1411 C CA . LYS A 1 175 ? 36.66034 40.78365 33.70220 1.000 60.49919 322 LYS A CA 1
ATOM 1412 C C . LYS A 1 175 ? 37.22413 40.11454 32.45590 1.000 67.35633 322 LYS A C 1
ATOM 1413 O O . LYS A 1 175 ? 37.22751 38.88543 32.34252 1.000 67.91606 322 LYS A O 1
ATOM 1419 N N . HIS A 1 176 ? 37.69791 40.92831 31.51628 1.000 64.01285 323 HIS A N 1
ATOM 1420 C CA . HIS A 1 176 ? 38.18183 40.41014 30.23952 1.000 72.03882 323 HIS A CA 1
ATOM 1421 C C . HIS A 1 176 ? 39.11635 41.43757 29.62616 1.000 59.21318 323 HIS A C 1
ATOM 1422 O O . HIS A 1 176 ? 38.69205 42.55966 29.33427 1.000 71.06647 323 HIS A O 1
ATOM 1429 N N . GLY A 1 177 ? 40.36931 41.05873 29.42608 1.000 63.40003 324 GLY A N 1
ATOM 1430 C CA . GLY A 1 177 ? 41.37345 41.94508 28.88606 1.000 66.20439 324 GLY A CA 1
ATOM 1431 C C . GLY A 1 177 ? 42.46674 42.25702 29.88861 1.000 71.04018 324 GLY A C 1
ATOM 1432 O O . GLY A 1 177 ? 42.68992 41.53774 30.86505 1.000 76.59068 324 GLY A O 1
ATOM 1433 N N . LYS A 1 178 ? 43.15941 43.36022 29.63198 1.000 71.18757 325 LYS A N 1
ATOM 1434 C CA . LYS A 1 178 ? 44.23853 43.78651 30.50875 1.000 68.18156 325 LYS A CA 1
ATOM 1435 C C . LYS A 1 178 ? 43.67792 44.33427 31.81725 1.000 71.90460 325 LYS A C 1
ATOM 1436 O O . LYS A 1 178 ? 42.67201 45.04820 31.82953 1.000 67.30964 325 LYS A O 1
ATOM 1442 N N . GLY A 1 179 ? 44.33274 43.99147 32.92502 1.000 58.99815 326 GLY A N 1
ATOM 1443 C CA . GLY A 1 179 ? 43.89503 44.44416 34.23369 1.000 56.47227 326 GLY A CA 1
ATOM 1444 C C . GLY A 1 179 ? 44.97095 44.21536 35.27080 1.000 54.92259 326 GLY A C 1
ATOM 1445 O O . GLY A 1 179 ? 45.95715 43.51339 35.03537 1.000 62.68863 326 GLY A O 1
ATOM 1446 N N . THR A 1 180 ? 44.76708 44.82702 36.43784 1.000 58.88501 327 THR A N 1
ATOM 1447 C CA . THR A 1 180 ? 45.69886 44.71639 37.55290 1.000 60.80447 327 THR A CA 1
ATOM 1448 C C . THR A 1 180 ? 44.93713 44.44522 38.84067 1.000 55.34229 327 THR A C 1
ATOM 1449 O O . THR A 1 180 ? 43.92841 45.10108 39.12008 1.000 65.83841 327 THR A O 1
ATOM 1453 N N . LEU A 1 181 ? 45.42537 43.48339 39.62000 1.000 56.14751 328 LEU A N 1
ATOM 1454 C CA . LEU A 1 181 ? 44.94084 43.23443 40.97142 1.000 65.39757 328 LEU A CA 1
ATOM 1455 C C . LEU A 1 181 ? 45.92657 43.85026 41.95625 1.000 66.98988 328 LEU A C 1
ATOM 1456 O O . LEU A 1 181 ? 47.11932 43.52901 41.92683 1.000 67.28168 328 LEU A O 1
ATOM 1461 N N . THR A 1 182 ? 45.43357 44.73394 42.81756 1.000 66.57238 329 THR A N 1
ATOM 1462 C CA . THR A 1 182 ? 46.23794 45.34327 43.86896 1.000 61.91198 329 THR A CA 1
ATOM 1463 C C . THR A 1 182 ? 45.75537 44.81411 45.21288 1.000 63.20415 329 THR A C 1
ATOM 1464 O O . THR A 1 182 ? 44.60193 45.04084 45.59502 1.000 56.81350 329 THR A O 1
ATOM 1468 N N . PHE A 1 183 ? 46.63096 44.10474 45.91725 1.000 53.38805 330 PHE A N 1
ATOM 1469 C CA . PHE A 1 183 ? 46.30050 43.53106 47.21157 1.000 60.10593 330 PHE A CA 1
ATOM 1470 C C . PHE A 1 183 ? 46.68452 44.49145 48.33531 1.000 55.36260 330 PHE A C 1
ATOM 1471 O O . PHE A 1 183 ? 47.41210 45.46683 48.13599 1.000 68.08702 330 PHE A O 1
ATOM 1479 N N . VAL A 1 184 ? 46.18093 44.20180 49.53867 1.000 56.81081 331 VAL A N 1
ATOM 1480 C CA . VAL A 1 184 ? 46.42040 45.07648 50.68197 1.000 58.26349 331 VAL A CA 1
ATOM 1481 C C . VAL A 1 184 ? 47.84133 44.98286 51.21359 1.000 66.04336 331 VAL A C 1
ATOM 1482 O O . VAL A 1 184 ? 48.21593 45.77254 52.08757 1.000 75.47213 331 VAL A O 1
ATOM 1486 N N . ASN A 1 185 ? 48.64271 44.03972 50.71772 1.000 77.87669 332 ASN A N 1
ATOM 1487 C CA . ASN A 1 185 ? 50.05805 43.97240 51.05133 1.000 81.31829 332 ASN A CA 1
ATOM 1488 C C . ASN A 1 185 ? 50.91826 44.79037 50.09340 1.000 82.64079 332 ASN A C 1
ATOM 1489 O O . ASN A 1 185 ? 52.13834 44.59467 50.04430 1.000 88.49693 332 ASN A O 1
ATOM 1494 N N . GLY A 1 186 ? 50.30611 45.69752 49.33013 1.000 72.65625 333 GLY A N 1
ATOM 1495 C CA . GLY A 1 186 ? 51.01851 46.53179 48.38893 1.000 62.34471 333 GLY A CA 1
ATOM 1496 C C . GLY A 1 186 ? 51.34273 45.88547 47.06081 1.000 74.29854 333 GLY A C 1
ATOM 1497 O O . GLY A 1 186 ? 51.53328 46.60377 46.07175 1.000 81.08394 333 GLY A O 1
ATOM 1498 N N . HIS A 1 187 ? 51.40928 44.55756 46.99921 1.000 69.42827 334 HIS A N 1
ATOM 1499 C CA . HIS A 1 187 ? 51.77788 43.87961 45.76408 1.000 67.39092 334 HIS A CA 1
ATOM 1500 C C . HIS A 1 187 ? 50.71276 44.08337 44.69401 1.000 76.81544 334 HIS A C 1
ATOM 1501 O O . HIS A 1 187 ? 49.51226 44.09712 44.98086 1.000 67.71944 334 HIS A O 1
ATOM 1508 N N . ILE A 1 188 ? 51.16194 44.24109 43.45145 1.000 63.65257 335 ILE A N 1
ATOM 1509 C CA . ILE A 1 188 ? 50.28392 44.46715 42.30891 1.000 60.65080 335 ILE A CA 1
ATOM 1510 C C . ILE A 1 188 ? 50.55092 43.37368 41.28254 1.000 77.66478 335 ILE A C 1
ATOM 1511 O O . ILE A 1 188 ? 51.69549 43.18717 40.85063 1.000 72.17780 335 ILE A O 1
ATOM 1516 N N . LEU A 1 189 ? 49.49965 42.65221 40.89780 1.000 70.50541 336 LEU A N 1
ATOM 1517 C CA . LEU A 1 189 ? 49.58174 41.62248 39.86961 1.000 61.77671 336 LEU A CA 1
ATOM 1518 C C . LEU A 1 189 ? 49.00875 42.17135 38.57113 1.000 69.62640 336 LEU A C 1
ATOM 1519 O O . LEU A 1 189 ? 47.94297 42.79457 38.57224 1.000 76.12241 336 LEU A O 1
ATOM 1524 N N . GLN A 1 190 ? 49.71708 41.94053 37.47166 1.000 65.78298 337 GLN A N 1
ATOM 1525 C CA . GLN A 1 190 ? 49.23973 42.27732 36.14028 1.000 72.08374 337 GLN A CA 1
ATOM 1526 C C . GLN A 1 190 ? 48.87567 40.99463 35.40907 1.000 62.68825 337 GLN A C 1
ATOM 1527 O O . GLN A 1 190 ? 49.60414 40.00016 35.48566 1.000 65.48979 337 GLN A O 1
ATOM 1533 N N . GLY A 1 191 ? 47.74493 41.01223 34.71002 1.000 62.79612 338 GLY A N 1
ATOM 1534 C CA . GLY A 1 191 ? 47.30390 39.79800 34.05540 1.000 60.99285 338 GLY A CA 1
ATOM 1535 C C . GLY A 1 191 ? 46.32965 40.06485 32.93021 1.000 68.65915 338 GLY A C 1
ATOM 1536 O O . GLY A 1 191 ? 45.97386 41.20816 32.63547 1.000 70.10707 338 GLY A O 1
ATOM 1537 N N . ILE A 1 192 ? 45.90596 38.97275 32.29765 1.000 63.29615 339 ILE A N 1
ATOM 1538 C CA . ILE A 1 192 ? 44.91573 38.99016 31.22869 1.000 54.47039 339 ILE A CA 1
ATOM 1539 C C . ILE A 1 192 ? 43.77844 38.06144 31.62711 1.000 76.84550 339 ILE A C 1
ATOM 1540 O O . ILE A 1 192 ? 44.01058 36.88834 31.94293 1.000 68.63099 339 ILE A O 1
ATOM 1545 N N . TRP A 1 193 ? 42.55780 38.58400 31.61274 1.000 60.17757 340 TRP A N 1
ATOM 1546 C CA . TRP A 1 193 ? 41.37370 37.82664 31.98472 1.000 68.75561 340 TRP A CA 1
ATOM 1547 C C . TRP A 1 193 ? 40.58332 37.42112 30.74492 1.000 77.13355 340 TRP A C 1
ATOM 1548 O O . TRP A 1 193 ? 40.67156 38.04781 29.68575 1.000 63.76508 340 TRP A O 1
ATOM 1559 N N . ASN A 1 194 ? 39.80259 36.35134 30.89414 1.000 70.06851 341 ASN A N 1
ATOM 1560 C CA . ASN A 1 194 ? 38.91467 35.86801 29.83616 1.000 77.54243 341 ASN A CA 1
ATOM 1561 C C . ASN A 1 194 ? 37.59900 35.47084 30.49836 1.000 80.66894 341 ASN A C 1
ATOM 1562 O O . ASN A 1 194 ? 37.51468 34.41742 31.13785 1.000 85.20326 341 ASN A O 1
ATOM 1567 N N . SER A 1 195 ? 36.58205 36.32208 30.34449 1.000 81.48005 342 SER A N 1
ATOM 1568 C CA . SER A 1 195 ? 35.24825 36.08561 30.90013 1.000 86.20621 342 SER A CA 1
ATOM 1569 C C . SER A 1 195 ? 35.30160 35.91812 32.41911 1.000 84.36262 342 SER A C 1
ATOM 1570 O O . SER A 1 195 ? 34.74547 34.97524 32.98593 1.000 87.61091 342 SER A O 1
ATOM 1573 N N . GLY A 1 196 ? 35.98077 36.85385 33.08056 1.000 76.14398 343 GLY A N 1
ATOM 1574 C CA . GLY A 1 196 ? 36.07665 36.85825 34.52450 1.000 70.67364 343 GLY A CA 1
ATOM 1575 C C . GLY A 1 196 ? 37.07726 35.89002 35.11332 1.000 79.60248 343 GLY A C 1
ATOM 1576 O O . GLY A 1 196 ? 37.15580 35.78277 36.34393 1.000 76.52230 343 GLY A O 1
ATOM 1577 N N . LEU A 1 197 ? 37.84746 35.18807 34.28563 1.000 85.25979 344 LEU A N 1
ATOM 1578 C CA . LEU A 1 197 ? 38.80189 34.18768 34.74713 1.000 76.10568 344 LEU A CA 1
ATOM 1579 C C . LEU A 1 197 ? 40.20965 34.64280 34.39153 1.000 86.40449 344 LEU A C 1
ATOM 1580 O O . LEU A 1 197 ? 40.51085 34.88214 33.21718 1.000 76.09270 344 LEU A O 1
ATOM 1585 N N . LEU A 1 198 ? 41.06517 34.75961 35.40348 1.000 70.81032 345 LEU A N 1
ATOM 1586 C CA . LEU A 1 198 ? 42.46639 35.08832 35.17728 1.000 73.41236 345 LEU A CA 1
ATOM 1587 C C . LEU A 1 198 ? 43.17907 33.88806 34.56459 1.000 73.19844 345 LEU A C 1
ATOM 1588 O O . LEU A 1 198 ? 43.18272 32.79748 35.14503 1.000 85.76769 345 LEU A O 1
ATOM 1593 N N . GLU A 1 199 ? 43.78106 34.08492 33.38968 1.000 72.18166 346 GLU A N 1
ATOM 1594 C CA . GLU A 1 199 ? 44.43410 33.00286 32.66773 1.000 89.24176 346 GLU A CA 1
ATOM 1595 C C . GLU A 1 199 ? 45.90138 33.25292 32.35597 1.000 90.34904 346 GLU A C 1
ATOM 1596 O O . GLU A 1 199 ? 46.62335 32.28865 32.08102 1.000 85.62417 346 GLU A O 1
ATOM 1602 N N . LYS A 1 200 ? 46.36305 34.50030 32.39198 1.000 85.86599 347 LYS A N 1
ATOM 1603 C CA . LYS A 1 200 ? 47.74731 34.82687 32.07853 1.000 85.38234 347 LYS A CA 1
ATOM 1604 C C . LYS A 1 200 ? 48.25503 35.85178 33.07844 1.000 82.33445 347 LYS A C 1
ATOM 1605 O O . LYS A 1 200 ? 47.56217 36.83045 33.36761 1.000 71.93457 347 LYS A O 1
ATOM 1611 N N . VAL A 1 201 ? 49.45614 35.62336 33.60510 1.000 98.40249 348 VAL A N 1
ATOM 1612 C CA . VAL A 1 201 ? 50.10571 36.54287 34.53044 1.000 78.80189 348 VAL A CA 1
ATOM 1613 C C . VAL A 1 201 ? 51.40343 37.02486 33.89889 1.000 92.88300 348 VAL A C 1
ATOM 1614 O O . VAL A 1 201 ? 52.13037 36.24304 33.27628 1.000 94.93257 348 VAL A O 1
ATOM 1618 N N . ILE A 1 202 ? 51.68912 38.31264 34.06055 1.000 83.09070 349 ILE A N 1
ATOM 1619 C CA . ILE A 1 202 ? 52.88961 38.90536 33.48721 1.000 94.43123 349 ILE A CA 1
ATOM 1620 C C . ILE A 1 202 ? 53.86744 39.29534 34.58976 1.000 96.91316 349 ILE A C 1
ATOM 1621 O O . ILE A 1 202 ? 53.59131 40.18962 35.38962 1.000 86.63411 349 ILE A O 1
#

InterPro domains:
  IPR003409 MORN repeat [PF02493] (8-26)
  IPR003409 MORN repeat [PF02493] (31-52)
  IPR003409 MORN repeat [PF02493] (54-75)
  IPR003409 MORN repeat [PF02493] (77-98)
  IPR003409 MORN repeat [PF02493] (100-122)
  IPR003409 MORN repeat [PF02493] (123-140)
  IPR003409 MORN repeat [PF02493] (151-172)
  IPR003409 MORN repeat [PF02493] (174-195)
  IPR003409 MORN repeat [PF02493] (197-217)
  IPR003409 MORN repeat [PF02493] (220-241)
  IPR003409 MORN repeat [PF02493] (243-264)
  IPR003409 MORN repeat [PF02493] (266-287)
  IPR003409 MORN repeat [PF02493] (289-307)
  IPR003409 MORN repeat [PF02493] (313-334)
  IPR003409 MORN repeat [SM00698] (6-27)
  IPR003409 MORN repeat [SM00698] (29-50)
  IPR003409 MORN repeat [SM00698] (52-73)
  IPR003409 MORN repeat [SM00698] (75-96)
  IPR003409 MORN repeat [SM00698] (98-119)
  IPR003409 MORN repeat [SM00698] (121-142)

Foldseek 3Di:
DQDKADDQVVNFQAQWIKGADPQGKIKTGGDDRNFDAQWIWIQDPVGKIKTDGDDRNAFAAWIKIQDDLGKIKTGGDDRNEQAAFIKIADNPGKIKTGGDHRNAQAAWIKIQDPQRKIKTGGDDGNFFAAWIKIQDNQRKIKTDGDDRNAQAAWIWIADPVFGWIKTGGDHRNAQAAWIWIQGPVRDIWTAGDDRNHTDGTD

Organism: Plasmodium falciparum (isolate 3D7) (NCBI:txid36329)

Secondary structure (DSSP, 8-state):
---EEEEEETTEEEEEEEEE-TTS-EEEEEEETTEEEEEEEEE-TTS-EEEEEESSSS--EEEEEE-SSS-EEEEEEETTEEEEEEEEE-TTS-EEEEEESSSSEEEEEEEE-TTS-EEEEEEETTEEEEEEEEE-TTS-EEEEEEETTEEEEEEEEE-TTT--EEEEEEETTEEEEEEEEE-TTS-EEEEEEETTEEEEE-

Radius of gyration: 24.44 Å; Cα contacts (8 Å, |Δi|>4): 562; chains: 1; bounding box: 75×48×25 Å

B-factor: mean 73.65, std 16.33, range [41.69, 150.38]

Sequence (202 aa):
AETYEGDWVDGKMQGRGTYFFADGGIYEGDWVDGKMEGKGVYKYLNGNKYE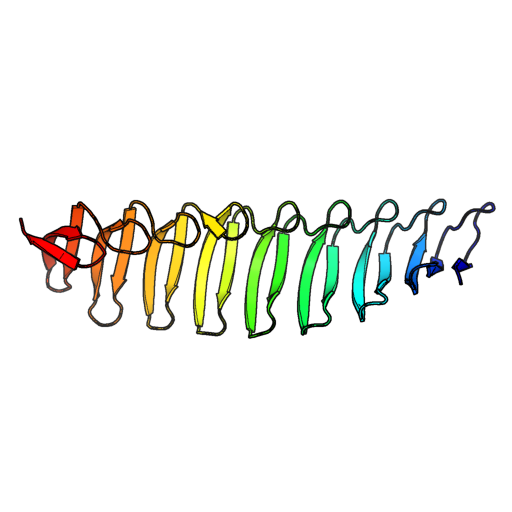GEWINDMKNGYGTLAYVNGELYEGYWKNDKVHGKGTLTYSKGDKYIGEWKYAKKCGEGELIYASGDKFKGQWKNDKANGYGILLYNNGNKYEGEWLDDHRHGMGTFTCKEDGTIYSGHFQFNRKHGKGTLTFVNGHILQGIWNSGLLEKVI